Protein AF-A0A536DDU8-F1 (afdb_monomer_lite)

Structure (mmCIF, N/CA/C/O backbone):
data_AF-A0A536DDU8-F1
#
_entry.id   AF-A0A536DDU8-F1
#
loop_
_atom_site.group_PDB
_atom_site.id
_atom_site.type_symbol
_atom_site.label_atom_id
_atom_site.label_alt_id
_atom_site.label_comp_id
_atom_site.label_asym_id
_atom_site.label_entity_id
_atom_site.label_seq_id
_atom_site.pdbx_PDB_ins_code
_atom_site.Cartn_x
_atom_site.Cartn_y
_atom_site.Cartn_z
_atom_site.occupancy
_atom_site.B_iso_or_equiv
_atom_site.auth_seq_id
_atom_site.auth_comp_id
_atom_site.auth_asym_id
_atom_site.auth_atom_id
_atom_site.pdbx_PDB_model_num
ATOM 1 N N . MET A 1 1 ? 2.038 -13.707 -8.149 1.00 63.91 1 MET A N 1
ATOM 2 C CA . MET A 1 1 ? 3.195 -13.584 -9.091 1.00 63.91 1 MET A CA 1
ATOM 3 C C . MET A 1 1 ? 4.427 -14.383 -8.603 1.00 63.91 1 MET A C 1
ATOM 5 O O . MET A 1 1 ? 4.501 -14.615 -7.401 1.00 63.91 1 MET A O 1
ATOM 9 N N . PRO A 1 2 ? 5.393 -14.822 -9.453 1.00 54.06 2 PRO A N 1
ATOM 10 C CA . PRO A 1 2 ? 6.511 -15.709 -9.055 1.00 54.06 2 PRO A CA 1
ATOM 11 C C . PRO A 1 2 ? 7.482 -15.165 -7.985 1.00 54.06 2 PRO A C 1
ATOM 13 O O . PRO A 1 2 ? 8.177 -15.960 -7.359 1.00 54.06 2 PRO A O 1
ATOM 16 N N . GLY A 1 3 ? 7.521 -13.844 -7.759 1.00 61.84 3 GLY A N 1
ATOM 17 C CA . GLY A 1 3 ? 8.340 -13.179 -6.729 1.00 61.84 3 GLY A CA 1
ATOM 18 C C . GLY A 1 3 ? 7.546 -12.312 -5.743 1.00 61.84 3 GLY A C 1
ATOM 19 O O . GLY A 1 3 ? 8.132 -11.508 -5.032 1.00 61.84 3 GLY A O 1
ATOM 20 N N . GLY A 1 4 ? 6.214 -12.435 -5.717 1.00 80.56 4 GLY A N 1
ATOM 21 C CA . GLY A 1 4 ? 5.335 -11.578 -4.903 1.00 80.56 4 GLY A CA 1
ATOM 22 C C . GLY A 1 4 ? 5.061 -10.178 -5.477 1.00 80.56 4 GLY A C 1
ATOM 23 O O . GLY A 1 4 ? 4.178 -9.498 -4.976 1.00 80.56 4 GLY A O 1
ATOM 24 N N . TYR A 1 5 ? 5.765 -9.774 -6.538 1.00 90.75 5 TYR A N 1
ATOM 25 C CA . TYR A 1 5 ? 5.519 -8.557 -7.320 1.00 90.75 5 TYR A CA 1
ATOM 26 C C . TYR A 1 5 ? 5.962 -8.759 -8.782 1.00 90.75 5 TYR A C 1
ATOM 28 O O . TYR A 1 5 ? 6.676 -9.725 -9.086 1.00 90.75 5 TYR A O 1
ATOM 36 N N . GLY A 1 6 ? 5.536 -7.866 -9.677 1.00 91.5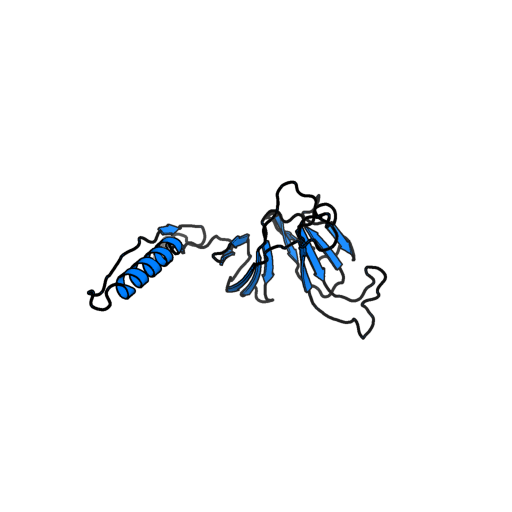0 6 GLY A N 1
ATOM 37 C CA . GLY A 1 6 ? 5.988 -7.757 -11.068 1.00 91.50 6 GLY A CA 1
ATOM 38 C C . GLY A 1 6 ? 6.711 -6.428 -11.304 1.00 91.50 6 GLY A C 1
ATOM 39 O O . GLY A 1 6 ? 6.432 -5.445 -10.627 1.00 91.50 6 GLY A O 1
ATOM 40 N N . VAL A 1 7 ? 7.682 -6.387 -12.222 1.00 93.88 7 VAL A N 1
ATOM 41 C CA . VAL A 1 7 ? 8.405 -5.150 -12.577 1.00 93.88 7 VAL A CA 1
ATOM 42 C C . VAL A 1 7 ? 7.848 -4.617 -13.891 1.00 93.88 7 VAL A C 1
ATOM 44 O O . VAL A 1 7 ? 7.976 -5.275 -14.922 1.00 93.88 7 VAL A O 1
ATOM 47 N N . LEU A 1 8 ? 7.281 -3.412 -13.854 1.00 93.94 8 LEU A N 1
ATOM 48 C CA . LEU A 1 8 ? 6.757 -2.704 -15.024 1.00 93.94 8 LEU A CA 1
ATOM 49 C C . LEU A 1 8 ? 7.817 -1.814 -15.679 1.00 93.94 8 LEU A C 1
ATOM 51 O O . LEU A 1 8 ? 7.940 -1.777 -16.904 1.00 93.94 8 LEU A O 1
ATOM 55 N N . TYR A 1 9 ? 8.613 -1.115 -14.864 1.00 95.31 9 TYR A N 1
ATOM 56 C CA . TYR A 1 9 ? 9.694 -0.244 -15.327 1.00 95.31 9 TYR A CA 1
ATOM 57 C C . TYR A 1 9 ? 10.932 -0.358 -14.438 1.00 95.31 9 TYR A C 1
ATOM 59 O O . TYR A 1 9 ? 10.837 -0.614 -13.239 1.00 95.31 9 TYR A O 1
ATOM 67 N N . GLY A 1 10 ? 12.095 -0.074 -15.027 1.00 93.00 10 GLY A N 1
ATOM 68 C CA . GLY A 1 10 ? 13.388 -0.128 -14.346 1.00 93.00 10 GLY A CA 1
ATOM 69 C C . GLY A 1 10 ? 14.054 -1.511 -14.400 1.00 93.00 10 GLY A C 1
ATOM 70 O O . GLY A 1 10 ? 13.537 -2.432 -15.037 1.00 93.00 10 GLY A O 1
ATOM 71 N N . PRO A 1 11 ? 15.241 -1.655 -13.787 1.00 89.00 11 PRO A N 1
ATOM 72 C CA . PRO A 1 11 ? 15.979 -2.915 -13.776 1.00 89.00 11 PRO A CA 1
ATOM 73 C C . PRO A 1 11 ? 15.240 -3.998 -12.980 1.00 89.00 11 PRO A C 1
ATOM 75 O O . PRO A 1 11 ? 14.782 -3.755 -11.863 1.00 89.00 11 PRO A O 1
ATOM 78 N N . ALA A 1 12 ? 15.165 -5.213 -13.530 1.00 85.88 12 ALA A N 1
ATOM 79 C CA . ALA A 1 12 ? 14.542 -6.354 -12.853 1.00 85.88 12 ALA A CA 1
ATOM 80 C C . ALA A 1 12 ? 15.332 -6.825 -11.615 1.00 85.88 12 ALA A C 1
ATOM 82 O O . ALA A 1 12 ? 14.777 -7.479 -10.739 1.00 85.88 12 ALA A O 1
ATOM 83 N N . ASP A 1 13 ? 16.622 -6.499 -11.548 1.00 87.50 13 ASP A N 1
ATOM 84 C CA . ASP A 1 13 ? 17.543 -6.797 -10.450 1.00 87.50 13 ASP A CA 1
ATOM 85 C C . ASP A 1 13 ? 17.759 -5.606 -9.500 1.00 87.50 13 ASP A C 1
ATOM 87 O O . ASP A 1 13 ? 18.694 -5.617 -8.697 1.00 87.50 13 ASP A O 1
ATOM 91 N N . ASN A 1 14 ? 16.892 -4.587 -9.561 1.00 90.38 14 ASN A N 1
ATOM 92 C CA . ASN A 1 14 ? 16.960 -3.436 -8.668 1.00 90.38 14 ASN A CA 1
ATOM 93 C C . ASN A 1 14 ? 16.807 -3.880 -7.197 1.00 90.38 14 ASN A C 1
ATOM 95 O O . ASN A 1 14 ? 15.779 -4.409 -6.769 1.00 90.38 14 ASN A O 1
ATOM 99 N N . LEU A 1 15 ? 17.863 -3.643 -6.414 1.00 90.31 15 LEU A N 1
ATOM 100 C CA . LEU A 1 15 ? 18.027 -4.144 -5.046 1.00 90.31 15 LEU A CA 1
ATOM 101 C C . LEU A 1 15 ? 17.140 -3.444 -4.010 1.00 90.31 15 LEU A C 1
ATOM 103 O O . LEU A 1 15 ? 17.141 -3.850 -2.835 1.00 90.31 15 LEU A O 1
ATOM 107 N N . GLN A 1 16 ? 16.429 -2.388 -4.415 1.00 93.19 16 GLN A N 1
ATOM 108 C CA . GLN A 1 16 ? 15.455 -1.709 -3.569 1.00 93.19 16 GLN A CA 1
ATOM 109 C C . GLN A 1 16 ? 14.177 -2.539 -3.389 1.00 93.19 16 GLN A C 1
ATOM 111 O O . GLN A 1 16 ? 13.488 -2.352 -2.392 1.00 93.19 16 GLN A O 1
ATOM 116 N N . TRP A 1 17 ? 13.886 -3.467 -4.309 1.00 92.06 17 TRP A N 1
ATOM 117 C CA . TRP A 1 17 ? 12.741 -4.370 -4.232 1.00 92.06 17 TRP A CA 1
ATOM 118 C C . TRP A 1 17 ? 13.121 -5.635 -3.473 1.00 92.06 17 TRP A C 1
ATOM 120 O O . TRP A 1 17 ? 13.982 -6.407 -3.907 1.00 92.06 17 TRP A O 1
ATOM 130 N N . ARG A 1 18 ? 12.490 -5.878 -2.326 1.00 89.06 18 ARG A N 1
ATOM 131 C CA . ARG A 1 18 ? 12.763 -7.072 -1.523 1.00 89.06 18 ARG A CA 1
ATOM 132 C C . ARG A 1 18 ? 11.467 -7.692 -1.069 1.00 89.06 18 ARG A C 1
ATOM 134 O O . ARG A 1 18 ? 10.580 -6.997 -0.609 1.00 89.06 18 ARG A O 1
ATOM 141 N N . THR A 1 19 ? 11.387 -9.009 -1.126 1.00 86.88 19 THR A N 1
ATOM 142 C CA . THR A 1 19 ? 10.332 -9.736 -0.425 1.00 86.88 19 THR A CA 1
ATOM 143 C C . THR A 1 19 ? 10.923 -10.265 0.865 1.00 86.88 19 THR A C 1
ATOM 145 O O . THR A 1 19 ? 11.949 -10.955 0.853 1.00 86.88 19 THR A O 1
ATOM 148 N N . ASP A 1 20 ? 10.320 -9.908 1.989 1.00 80.31 20 ASP A N 1
ATOM 149 C CA . ASP A 1 20 ? 10.778 -10.383 3.282 1.00 80.31 20 ASP A CA 1
ATOM 150 C C . ASP A 1 20 ? 10.363 -11.852 3.521 1.00 80.31 20 ASP A C 1
ATOM 152 O O . ASP A 1 20 ? 9.708 -12.504 2.705 1.00 80.31 20 ASP A O 1
ATOM 156 N N . ARG A 1 21 ? 10.747 -12.412 4.674 1.00 75.69 21 ARG A N 1
ATOM 157 C CA . ARG A 1 21 ? 10.409 -13.807 5.019 1.00 75.69 21 ARG A CA 1
ATOM 158 C C . ARG A 1 21 ? 8.920 -14.037 5.288 1.00 75.69 21 ARG A C 1
ATOM 160 O O . ARG A 1 21 ? 8.512 -15.194 5.341 1.00 75.69 21 ARG A O 1
ATOM 167 N N . SER A 1 22 ? 8.146 -12.978 5.516 1.00 73.81 22 SER A N 1
ATOM 168 C CA . SER A 1 22 ? 6.696 -13.053 5.693 1.00 73.81 22 SER A CA 1
ATOM 169 C C . SER A 1 22 ? 5.940 -13.012 4.361 1.00 73.81 22 SER A C 1
ATOM 171 O O . SER A 1 22 ? 4.758 -13.343 4.332 1.00 73.81 22 SER A O 1
ATOM 173 N N . GLY A 1 23 ? 6.632 -12.695 3.261 1.00 80.44 23 GLY A N 1
ATOM 174 C CA . GLY A 1 23 ? 6.044 -12.573 1.931 1.00 80.44 23 GLY A CA 1
ATOM 175 C C . GLY A 1 23 ? 5.592 -11.152 1.593 1.00 80.44 23 GLY A C 1
ATOM 176 O O . GLY A 1 23 ? 4.986 -10.963 0.542 1.00 80.44 23 GLY A O 1
ATOM 177 N N . LEU A 1 24 ? 5.883 -10.164 2.447 1.00 85.75 24 LEU A N 1
ATOM 178 C CA . LEU A 1 24 ? 5.606 -8.757 2.169 1.00 85.75 24 LEU A CA 1
ATOM 179 C C . LEU A 1 24 ? 6.689 -8.178 1.260 1.00 85.75 24 LEU A C 1
ATOM 181 O O . LEU A 1 24 ? 7.877 -8.454 1.451 1.00 85.75 24 LEU A O 1
ATOM 185 N N . LEU A 1 25 ? 6.281 -7.352 0.294 1.00 89.25 25 LEU A N 1
ATOM 186 C CA . LEU A 1 25 ? 7.222 -6.495 -0.419 1.00 89.25 25 LEU A CA 1
ATOM 187 C C . LEU A 1 25 ? 7.651 -5.349 0.506 1.00 89.25 25 LEU A C 1
ATOM 189 O O . LEU A 1 25 ? 6.824 -4.577 0.985 1.00 89.25 25 LEU A O 1
ATOM 193 N N . ASP A 1 26 ? 8.955 -5.241 0.707 1.00 89.56 26 ASP A N 1
ATOM 194 C CA . ASP A 1 26 ? 9.662 -4.153 1.364 1.00 89.56 26 ASP A CA 1
ATOM 195 C C . ASP A 1 26 ? 10.447 -3.366 0.305 1.00 89.56 26 ASP A C 1
ATOM 197 O O . ASP A 1 26 ? 11.213 -3.937 -0.483 1.00 89.56 26 ASP A O 1
ATOM 201 N N . VAL A 1 27 ? 10.231 -2.050 0.274 1.00 90.81 27 VAL A N 1
ATOM 202 C CA . VAL A 1 27 ? 10.860 -1.135 -0.682 1.00 90.81 27 VAL A CA 1
ATOM 203 C C . VAL A 1 27 ? 11.782 -0.177 0.060 1.00 90.81 27 VAL A C 1
ATOM 205 O O . VAL A 1 27 ? 11.361 0.846 0.600 1.00 90.81 27 VAL A O 1
ATOM 208 N N . ALA A 1 28 ? 13.077 -0.480 0.032 1.00 90.94 28 ALA A N 1
ATOM 209 C CA . ALA A 1 28 ? 14.109 0.379 0.600 1.00 90.94 28 ALA A CA 1
ATOM 210 C C . ALA A 1 28 ? 14.588 1.377 -0.459 1.00 90.94 28 ALA A C 1
ATOM 212 O O . ALA A 1 28 ? 15.575 1.125 -1.150 1.00 90.94 28 ALA A O 1
ATOM 213 N N . TYR A 1 29 ? 13.870 2.493 -0.608 1.00 91.25 29 TYR A N 1
ATOM 214 C CA . TYR A 1 29 ? 14.111 3.453 -1.686 1.00 91.25 29 TYR A CA 1
ATOM 215 C C . TYR A 1 29 ? 15.574 3.932 -1.748 1.00 91.25 29 TYR A C 1
ATOM 217 O O . TYR A 1 29 ? 16.084 4.558 -0.817 1.00 91.25 29 TYR A O 1
ATOM 225 N N . ALA A 1 30 ? 16.236 3.649 -2.874 1.00 91.75 30 ALA A N 1
ATOM 226 C CA . ALA A 1 30 ? 17.661 3.905 -3.093 1.00 91.75 30 ALA A CA 1
ATOM 227 C C . ALA A 1 30 ? 17.935 5.050 -4.090 1.00 91.75 30 ALA A C 1
ATOM 229 O O . ALA A 1 30 ? 19.073 5.248 -4.510 1.00 91.75 30 ALA A O 1
ATOM 230 N N . GLY A 1 31 ? 16.903 5.812 -4.475 1.00 92.56 31 GLY A N 1
ATOM 231 C CA . GLY A 1 31 ? 17.013 6.839 -5.517 1.00 92.56 31 GLY A CA 1
ATOM 232 C C . GLY A 1 31 ? 17.076 6.274 -6.939 1.00 92.56 31 GLY A C 1
ATOM 233 O O . GLY A 1 31 ? 17.465 6.993 -7.860 1.00 92.56 31 GLY A O 1
ATOM 234 N N . GLU A 1 32 ? 16.723 5.000 -7.122 1.00 94.75 32 GLU A N 1
ATOM 235 C CA . GLU A 1 32 ? 16.697 4.343 -8.426 1.00 94.75 32 GLU A CA 1
ATOM 236 C C . GLU A 1 32 ? 15.300 4.406 -9.051 1.00 94.75 32 GLU A C 1
ATOM 238 O O . GLU A 1 32 ? 14.271 4.351 -8.370 1.00 94.75 32 GLU A O 1
ATOM 243 N N . LEU A 1 33 ? 15.270 4.525 -10.379 1.00 95.50 33 LEU A N 1
ATOM 244 C CA . LEU A 1 33 ? 14.032 4.531 -11.143 1.00 95.50 33 LEU A CA 1
ATOM 245 C C . LEU A 1 33 ? 13.432 3.126 -11.186 1.00 95.50 33 LEU A C 1
ATOM 247 O O . LEU A 1 33 ? 14.114 2.163 -11.551 1.00 95.50 33 LEU A O 1
ATOM 251 N N . GLY A 1 34 ? 12.136 3.021 -10.921 1.00 95.50 34 GLY A N 1
ATOM 252 C CA . GLY A 1 34 ? 11.401 1.809 -11.236 1.00 95.50 34 GLY A CA 1
ATOM 253 C C . GLY A 1 34 ? 9.924 1.870 -10.883 1.00 95.50 34 GLY A C 1
ATOM 254 O O . GLY A 1 34 ? 9.460 2.782 -10.201 1.00 95.50 34 GLY A O 1
ATOM 255 N N . LYS A 1 35 ? 9.190 0.877 -11.380 1.00 95.56 35 LYS A N 1
ATOM 256 C CA . LYS A 1 35 ? 7.776 0.667 -11.082 1.00 95.56 35 LYS A CA 1
ATOM 257 C C . LYS A 1 35 ? 7.518 -0.814 -10.890 1.00 95.56 35 LYS A C 1
ATOM 259 O O . LYS A 1 35 ? 7.921 -1.612 -11.741 1.00 95.56 35 LYS A O 1
ATOM 264 N N . VAL A 1 36 ? 6.845 -1.159 -9.803 1.00 94.88 36 VAL A N 1
ATOM 265 C CA . VAL A 1 36 ? 6.419 -2.530 -9.516 1.00 94.88 36 VAL A CA 1
ATOM 266 C C . VAL A 1 36 ? 4.922 -2.606 -9.283 1.00 94.88 36 VAL A C 1
ATOM 268 O O . VAL A 1 36 ? 4.323 -1.656 -8.787 1.00 94.88 36 VAL A O 1
ATOM 271 N N . GLU A 1 37 ? 4.351 -3.753 -9.615 1.00 93.81 37 GLU A N 1
ATOM 272 C CA . GLU A 1 37 ? 2.939 -4.095 -9.468 1.00 93.81 37 GLU A CA 1
ATOM 273 C C . GLU A 1 37 ? 2.777 -5.236 -8.452 1.00 93.81 37 GLU A C 1
ATOM 2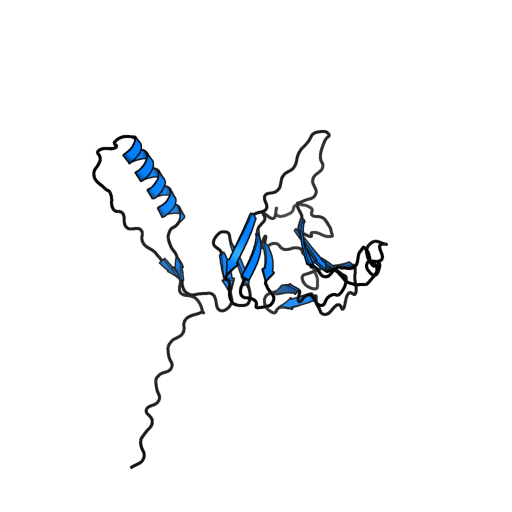75 O O . GLU A 1 37 ? 3.643 -6.112 -8.338 1.00 93.81 37 GLU A O 1
ATOM 280 N N . LEU A 1 38 ? 1.676 -5.235 -7.698 1.00 91.38 38 LEU A N 1
ATOM 281 C CA . LEU A 1 38 ? 1.384 -6.241 -6.681 1.00 91.38 38 LEU A CA 1
ATOM 282 C C . LEU A 1 38 ? -0.088 -6.649 -6.679 1.00 91.38 38 LEU A C 1
ATOM 284 O O . LEU A 1 38 ? -0.987 -5.808 -6.627 1.00 91.38 38 LEU A O 1
ATOM 288 N N . ASP A 1 39 ? -0.328 -7.955 -6.577 1.00 86.00 39 ASP A N 1
ATOM 289 C CA . ASP A 1 39 ? -1.634 -8.565 -6.326 1.00 86.00 39 ASP A CA 1
ATOM 290 C C . ASP A 1 39 ? -1.968 -8.579 -4.818 1.00 86.00 39 ASP A C 1
ATOM 292 O O . ASP A 1 39 ? -2.337 -9.619 -4.268 1.00 86.00 39 ASP A O 1
ATOM 296 N N . SER A 1 40 ? -1.833 -7.432 -4.129 1.00 82.62 40 SER A N 1
ATOM 297 C CA . SER A 1 40 ? -2.032 -7.300 -2.671 1.00 82.62 40 SER A CA 1
ATOM 298 C C . SER A 1 40 ? -3.473 -7.605 -2.239 1.00 82.62 40 SER A C 1
ATOM 300 O O . SER A 1 40 ? -4.318 -6.727 -2.060 1.00 82.62 40 SER A O 1
ATOM 302 N N . GLN A 1 41 ? -3.740 -8.885 -1.976 1.00 81.44 41 GLN A N 1
ATOM 303 C CA . GLN A 1 41 ? -5.031 -9.366 -1.472 1.00 81.44 41 GLN A CA 1
ATOM 304 C C . GLN A 1 41 ? -5.320 -8.923 -0.028 1.00 81.44 41 GLN A C 1
ATOM 306 O O . GLN A 1 41 ? -6.450 -9.052 0.439 1.00 81.44 41 GLN A O 1
ATOM 311 N N . ALA A 1 42 ? -4.312 -8.418 0.692 1.00 83.56 42 ALA A N 1
ATOM 312 C CA . ALA A 1 42 ? -4.453 -7.963 2.073 1.00 83.56 42 ALA A CA 1
ATOM 313 C C . ALA A 1 42 ? -5.196 -6.619 2.190 1.00 83.56 42 ALA A C 1
ATOM 315 O O . ALA A 1 42 ? -5.644 -6.267 3.279 1.00 83.56 42 ALA A O 1
ATOM 316 N N . GLY A 1 43 ? -5.351 -5.877 1.084 1.00 89.94 43 GLY A N 1
ATOM 317 C CA . GLY A 1 43 ? -6.112 -4.625 1.068 1.00 89.94 43 GLY A CA 1
ATOM 318 C C . GLY A 1 43 ? -5.404 -3.458 1.756 1.00 89.94 43 GLY A C 1
ATOM 319 O O . GLY A 1 43 ? -6.061 -2.537 2.243 1.00 89.94 43 GLY A O 1
ATOM 320 N N . TRP A 1 44 ? -4.071 -3.490 1.833 1.00 92.19 44 TRP A N 1
ATOM 321 C CA . TRP A 1 44 ? -3.288 -2.377 2.357 1.00 92.19 44 TRP A CA 1
ATOM 322 C C . TRP A 1 44 ? -1.923 -2.230 1.679 1.00 92.19 44 TRP A C 1
ATOM 324 O O . TRP A 1 44 ? -1.373 -3.180 1.119 1.00 92.19 44 TRP A O 1
ATOM 334 N N . VAL A 1 45 ? -1.390 -1.009 1.745 1.00 93.06 45 VAL A N 1
ATOM 335 C CA . VAL A 1 45 ? -0.008 -0.641 1.403 1.00 93.06 45 VAL A CA 1
ATOM 336 C C . VAL A 1 45 ? 0.425 0.504 2.320 1.00 93.06 45 VAL A C 1
ATOM 338 O O . VAL A 1 45 ? -0.419 1.290 2.762 1.00 93.06 45 VAL A O 1
ATOM 341 N N . ALA A 1 46 ? 1.708 0.595 2.669 1.00 92.56 46 ALA A N 1
ATOM 342 C CA . ALA A 1 46 ? 2.177 1.646 3.562 1.00 92.56 46 ALA A CA 1
ATOM 343 C C . ALA A 1 46 ? 3.610 2.095 3.299 1.00 92.56 46 ALA A C 1
ATOM 345 O O . ALA A 1 46 ? 4.460 1.323 2.863 1.00 92.56 46 ALA A O 1
ATOM 346 N N . PHE A 1 47 ? 3.867 3.343 3.681 1.00 89.94 47 PHE A N 1
ATOM 347 C CA . PHE A 1 47 ? 5.196 3.887 3.878 1.00 89.94 47 PHE A CA 1
ATOM 348 C C . PHE A 1 47 ? 5.569 3.886 5.348 1.00 89.94 47 PHE A C 1
ATOM 350 O O . PHE A 1 47 ? 4.745 4.184 6.217 1.00 89.94 47 PHE A O 1
ATOM 357 N N . THR A 1 48 ? 6.850 3.644 5.597 1.00 87.56 48 THR A N 1
ATOM 358 C CA . THR A 1 48 ? 7.496 3.970 6.862 1.00 87.56 48 THR A CA 1
ATOM 359 C C . THR A 1 48 ? 8.442 5.140 6.677 1.00 87.56 48 THR A C 1
ATOM 361 O O . THR A 1 48 ? 9.073 5.283 5.629 1.00 87.56 48 THR A O 1
ATOM 364 N N . ASP A 1 49 ? 8.577 5.974 7.701 1.00 84.31 49 ASP A N 1
ATOM 365 C CA . ASP A 1 49 ? 9.650 6.961 7.719 1.00 84.31 49 ASP A CA 1
ATOM 366 C C . ASP A 1 49 ? 11.033 6.271 7.816 1.00 84.31 49 ASP A C 1
ATOM 368 O O . ASP A 1 49 ? 11.110 5.099 8.192 1.00 84.31 49 ASP A O 1
ATOM 372 N N . PRO A 1 50 ? 12.148 6.973 7.534 1.00 77.81 50 PRO A N 1
ATOM 373 C CA . PRO A 1 50 ? 13.482 6.368 7.568 1.00 77.81 50 PRO A CA 1
ATOM 374 C C . PRO A 1 50 ? 13.888 5.774 8.923 1.00 77.81 50 PRO A C 1
ATOM 376 O O . PRO A 1 50 ? 14.764 4.912 8.963 1.00 77.81 50 PRO A O 1
ATOM 379 N N . SER A 1 51 ? 13.296 6.238 10.033 1.00 81.06 51 SER A N 1
ATOM 380 C CA . SER A 1 51 ? 13.544 5.651 11.354 1.00 81.06 51 SER A CA 1
ATOM 381 C C . SER A 1 51 ? 12.695 4.408 11.641 1.00 81.06 51 SER A C 1
ATOM 383 O O . SER A 1 51 ? 13.033 3.654 12.552 1.00 81.06 51 SER A O 1
ATOM 385 N N . GLY A 1 52 ? 11.647 4.155 10.847 1.00 77.44 52 GLY A N 1
ATOM 386 C CA . GLY A 1 52 ? 10.724 3.034 11.027 1.00 77.44 52 GLY A CA 1
ATOM 387 C C . GLY A 1 52 ? 9.786 3.196 12.227 1.00 77.44 52 GLY A C 1
ATOM 388 O O . GLY A 1 52 ? 9.306 2.200 12.767 1.00 77.44 52 GLY A O 1
ATOM 389 N N . ASP A 1 53 ? 9.559 4.433 12.672 1.00 84.31 53 ASP A N 1
ATOM 390 C CA . ASP A 1 53 ? 8.726 4.772 13.830 1.00 84.31 53 ASP A CA 1
ATOM 391 C C . ASP A 1 53 ? 7.304 5.161 13.422 1.00 84.31 53 ASP A C 1
ATOM 393 O O . ASP A 1 53 ? 6.367 5.007 14.212 1.00 84.31 53 ASP A O 1
ATOM 397 N N . TRP A 1 54 ? 7.138 5.708 12.222 1.00 86.88 54 TRP A N 1
ATOM 398 C CA . TRP A 1 54 ? 5.886 6.245 11.717 1.00 86.88 54 TRP A CA 1
ATOM 399 C C . TRP A 1 54 ? 5.465 5.532 10.457 1.00 86.88 54 TRP A C 1
ATOM 401 O O . TRP A 1 54 ? 6.263 5.307 9.553 1.00 86.88 54 TRP A O 1
ATOM 411 N N . VAL A 1 55 ? 4.172 5.240 10.402 1.00 90.69 55 VAL A N 1
ATOM 412 C CA . VAL A 1 55 ? 3.537 4.562 9.283 1.00 90.69 55 VAL A CA 1
ATOM 413 C C . VAL A 1 55 ? 2.501 5.489 8.691 1.00 90.69 55 VAL A C 1
ATOM 415 O O . VAL A 1 55 ? 1.664 6.016 9.427 1.00 90.69 55 VAL A O 1
ATOM 418 N N . PHE A 1 56 ? 2.538 5.647 7.374 1.00 90.94 56 PHE A N 1
ATOM 419 C CA . PHE A 1 56 ? 1.458 6.225 6.589 1.00 90.94 56 PHE A CA 1
ATOM 420 C C . PHE A 1 56 ? 0.908 5.149 5.660 1.00 90.94 56 PHE A C 1
ATOM 422 O O . PHE A 1 56 ? 1.629 4.630 4.814 1.00 90.94 56 PHE A O 1
ATOM 429 N N . ALA A 1 57 ? -0.351 4.780 5.858 1.00 92.94 57 ALA A N 1
ATOM 430 C CA . ALA A 1 57 ? -0.956 3.609 5.254 1.00 92.94 57 ALA A CA 1
ATOM 431 C C . ALA A 1 57 ? -2.207 3.953 4.461 1.00 92.94 57 ALA A C 1
ATOM 433 O O . ALA A 1 57 ? -3.028 4.776 4.873 1.00 92.94 57 ALA A O 1
ATOM 434 N N . HIS A 1 58 ? -2.378 3.229 3.367 1.00 92.88 58 HIS A N 1
ATOM 435 C CA . HIS A 1 58 ? -3.593 3.156 2.588 1.00 92.88 58 HIS A CA 1
ATOM 436 C C . HIS A 1 58 ? -4.269 1.813 2.861 1.00 92.88 58 HIS A C 1
ATOM 438 O O . HIS A 1 58 ? -3.626 0.768 2.787 1.00 92.88 58 HIS A O 1
ATOM 444 N N . GLN A 1 59 ? -5.562 1.843 3.171 1.00 92.94 59 GLN A N 1
ATOM 445 C CA . GLN A 1 59 ? -6.416 0.661 3.262 1.00 92.94 59 GLN A CA 1
ATOM 446 C C . GLN A 1 59 ? -7.522 0.755 2.221 1.00 92.94 59 GLN A C 1
ATOM 448 O O . GLN A 1 59 ? -8.125 1.815 2.042 1.00 92.94 59 GLN A O 1
ATOM 453 N N . PHE A 1 60 ? -7.795 -0.357 1.556 1.00 92.38 60 PHE A N 1
ATOM 454 C CA . PHE A 1 60 ? -8.740 -0.434 0.456 1.00 92.38 60 PHE A CA 1
ATOM 455 C C . PHE A 1 60 ? -9.396 -1.811 0.383 1.00 92.38 60 PHE A C 1
ATOM 457 O O . PHE A 1 60 ? -8.890 -2.802 0.906 1.00 92.38 60 PHE A O 1
ATOM 464 N N . SER A 1 61 ? -10.551 -1.870 -0.276 1.00 90.5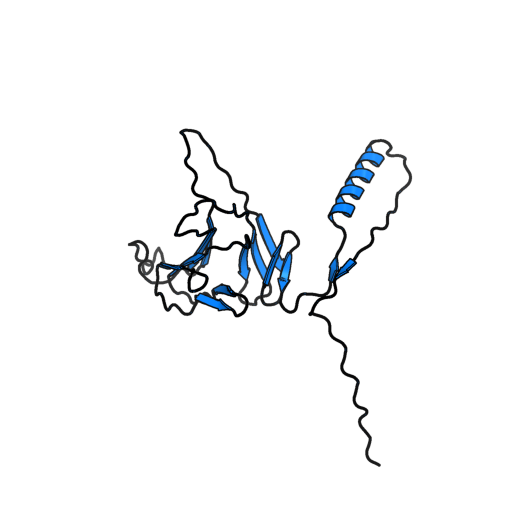6 61 SER A N 1
ATOM 465 C CA . SER A 1 61 ? -11.255 -3.133 -0.499 1.00 90.56 61 SER A CA 1
ATOM 466 C C . SER A 1 61 ? -10.782 -3.794 -1.789 1.00 90.56 61 SER A C 1
ATOM 468 O O . SER A 1 61 ? -10.734 -3.155 -2.839 1.00 90.56 61 SER A O 1
ATOM 470 N N . VAL A 1 62 ? -10.494 -5.092 -1.716 1.00 90.69 62 VAL A N 1
ATOM 471 C CA . VAL A 1 62 ? -10.239 -5.938 -2.887 1.00 90.69 62 VAL A CA 1
ATOM 472 C C . VAL A 1 62 ? -11.517 -6.701 -3.218 1.00 90.69 62 VAL A C 1
ATOM 474 O O . VAL A 1 62 ? -12.144 -7.266 -2.323 1.00 90.69 62 VAL A O 1
ATOM 477 N N . THR A 1 63 ? -11.917 -6.714 -4.490 1.00 90.88 63 THR A N 1
ATOM 478 C CA . THR A 1 63 ? -13.092 -7.449 -4.977 1.00 90.88 63 THR A CA 1
ATOM 479 C C . THR A 1 63 ? -12.642 -8.812 -5.506 1.00 90.88 63 THR A C 1
ATOM 481 O O . THR A 1 63 ? -12.026 -8.870 -6.572 1.00 90.88 63 THR A O 1
ATOM 484 N N . PRO A 1 64 ? -12.924 -9.924 -4.802 1.00 88.31 64 PRO A N 1
ATOM 485 C CA . PRO A 1 64 ? -12.420 -11.232 -5.204 1.00 88.31 64 PRO A CA 1
ATOM 486 C C . PRO A 1 64 ? -12.935 -11.649 -6.583 1.00 88.31 64 PRO A C 1
ATOM 488 O O . PRO A 1 64 ? -14.136 -11.606 -6.846 1.00 88.31 64 PRO A O 1
ATOM 491 N N . GLY A 1 65 ? -12.022 -12.093 -7.448 1.00 88.69 65 GLY A N 1
ATOM 492 C CA . GLY A 1 65 ? -12.344 -12.589 -8.789 1.00 88.69 65 GLY A CA 1
ATOM 493 C C . GLY A 1 65 ? -12.682 -11.512 -9.825 1.00 88.69 65 GLY A C 1
ATOM 494 O O . GLY A 1 65 ? -12.999 -11.871 -10.956 1.00 88.69 65 GLY A O 1
ATOM 495 N N . ALA A 1 66 ? -12.618 -10.226 -9.469 1.00 92.19 66 ALA A N 1
ATOM 496 C CA . ALA A 1 66 ? -12.699 -9.148 -10.448 1.00 92.19 66 ALA A CA 1
ATOM 497 C C . ALA A 1 66 ? -11.416 -9.066 -11.291 1.00 92.19 66 ALA A C 1
ATOM 499 O O . ALA A 1 66 ? -10.350 -9.526 -10.875 1.00 92.19 66 ALA A O 1
ATOM 500 N N . GLU A 1 67 ? -11.528 -8.467 -12.474 1.00 94.12 67 GLU A N 1
ATOM 501 C CA . GLU A 1 67 ? -10.376 -8.160 -13.316 1.00 94.12 67 GLU A CA 1
ATOM 502 C C . GLU A 1 67 ? -9.733 -6.855 -12.841 1.00 94.12 67 GLU A C 1
ATOM 504 O O . GLU A 1 67 ? -10.424 -5.865 -12.601 1.00 94.12 67 GLU A O 1
ATOM 509 N N . TYR A 1 68 ? -8.415 -6.865 -12.686 1.00 94.12 68 TYR A N 1
ATOM 510 C CA . TYR A 1 68 ? -7.619 -5.719 -12.256 1.00 94.12 68 TYR A CA 1
ATOM 511 C C . TYR A 1 68 ? -6.572 -5.390 -13.329 1.00 94.12 68 TYR A C 1
ATOM 513 O O . TYR A 1 68 ? -6.224 -6.285 -14.110 1.00 94.12 68 TYR A O 1
ATOM 521 N N . PRO A 1 69 ? -6.069 -4.141 -13.384 1.00 92.62 69 PRO A N 1
ATOM 522 C CA . PRO A 1 69 ? -4.982 -3.770 -14.288 1.00 92.62 69 PRO A CA 1
ATOM 523 C C . PRO A 1 69 ? -3.739 -4.650 -14.102 1.00 92.62 69 PRO A C 1
ATOM 525 O O . PRO A 1 69 ? -3.626 -5.382 -13.120 1.00 92.62 69 PRO A O 1
ATOM 528 N N . ASP A 1 70 ? -2.822 -4.589 -15.066 1.00 91.31 70 ASP A N 1
ATOM 529 C CA . ASP A 1 70 ? -1.435 -5.047 -14.906 1.00 91.31 70 ASP A CA 1
ATOM 530 C C . ASP A 1 70 ? -1.310 -6.449 -14.270 1.00 91.31 70 ASP A C 1
ATOM 532 O O . ASP A 1 70 ? -0.792 -6.668 -13.178 1.00 91.31 70 ASP A O 1
ATOM 536 N N . ALA A 1 71 ? -1.909 -7.429 -14.960 1.00 85.69 71 ALA A N 1
ATOM 537 C CA . ALA A 1 71 ? -1.937 -8.841 -14.568 1.00 85.69 71 ALA A CA 1
ATOM 538 C C . ALA A 1 71 ? -2.542 -9.133 -13.176 1.00 85.69 71 ALA A C 1
ATOM 540 O O . ALA A 1 71 ? -2.221 -10.155 -12.561 1.00 85.69 71 ALA A O 1
ATOM 541 N N . GLY A 1 72 ? -3.471 -8.295 -12.710 1.00 90.00 72 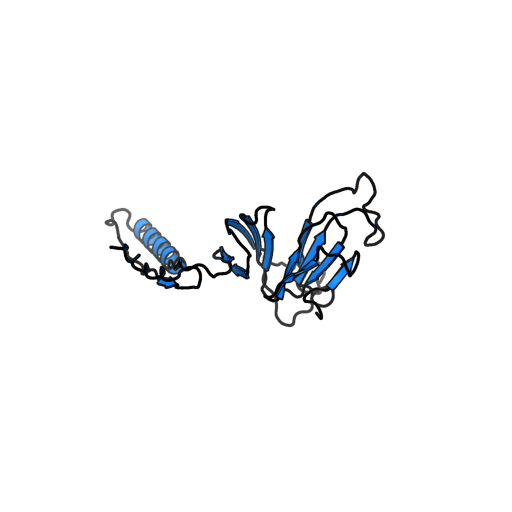GLY A N 1
ATOM 542 C CA . GLY A 1 72 ? -4.186 -8.497 -11.450 1.00 90.00 72 GLY A CA 1
ATOM 543 C C . GLY A 1 72 ? -3.732 -7.579 -10.312 1.00 90.00 72 GLY A C 1
ATOM 544 O O . GLY A 1 72 ? -4.006 -7.876 -9.148 1.00 90.00 72 GLY A O 1
ATOM 545 N N . ALA A 1 73 ? -3.015 -6.502 -10.626 1.00 93.25 73 ALA A N 1
ATOM 546 C CA . ALA A 1 73 ? -2.456 -5.581 -9.658 1.00 93.25 73 ALA A CA 1
ATOM 547 C C . ALA A 1 73 ? -3.540 -4.765 -8.942 1.00 93.25 73 ALA A C 1
ATOM 549 O O . ALA A 1 73 ? -4.385 -4.111 -9.549 1.00 93.25 73 ALA A O 1
ATOM 550 N N . THR A 1 74 ? -3.477 -4.767 -7.614 1.00 93.62 74 THR A N 1
ATOM 551 C CA . THR A 1 74 ? -4.278 -3.886 -6.751 1.00 93.62 74 THR A CA 1
ATOM 552 C C . THR A 1 74 ? -3.454 -2.716 -6.223 1.00 93.62 74 THR A C 1
ATOM 554 O O . THR A 1 74 ? -4.008 -1.760 -5.684 1.00 93.62 74 THR A O 1
ATOM 557 N N . VAL A 1 75 ? -2.126 -2.814 -6.313 1.00 95.19 75 VAL A N 1
ATOM 558 C CA . VAL A 1 75 ? -1.170 -1.806 -5.858 1.00 95.19 75 VAL A CA 1
ATOM 559 C C . VAL A 1 75 ? -0.052 -1.696 -6.876 1.00 95.19 75 VAL A C 1
ATOM 561 O O . VAL A 1 75 ? 0.445 -2.714 -7.356 1.00 95.19 75 VAL A O 1
ATOM 564 N N . GLU A 1 76 ? 0.401 -0.474 -7.118 1.00 95.19 76 GLU A N 1
ATOM 565 C CA . GLU A 1 76 ? 1.681 -0.222 -7.764 1.00 95.19 76 GLU A CA 1
ATOM 566 C C . GLU A 1 76 ? 2.533 0.703 -6.901 1.00 95.19 76 GLU A C 1
ATOM 568 O O . GLU A 1 76 ? 2.025 1.534 -6.143 1.00 95.19 76 GLU A O 1
ATOM 573 N N . VAL A 1 77 ? 3.849 0.550 -7.007 1.00 95.25 77 VAL A N 1
ATOM 574 C CA . VAL A 1 77 ? 4.812 1.427 -6.345 1.00 95.25 77 VAL A CA 1
ATOM 575 C C . VAL A 1 77 ? 5.752 1.995 -7.390 1.00 95.25 77 VAL A C 1
ATOM 577 O O . VAL A 1 77 ? 6.440 1.246 -8.086 1.00 95.25 77 VAL A O 1
ATOM 580 N N . TRP A 1 78 ? 5.800 3.322 -7.476 1.00 95.25 78 TRP A N 1
ATOM 581 C CA . TRP A 1 78 ? 6.758 4.056 -8.295 1.00 95.25 78 TRP A CA 1
ATOM 582 C C . TRP A 1 78 ? 7.893 4.581 -7.428 1.00 95.25 78 TRP A C 1
ATOM 584 O O . TRP A 1 78 ? 7.658 5.155 -6.365 1.00 95.25 78 TRP A O 1
ATOM 594 N N . THR A 1 79 ? 9.126 4.454 -7.901 1.00 95.06 79 THR A N 1
ATOM 595 C CA . THR A 1 79 ? 10.280 5.141 -7.325 1.00 95.06 79 THR A CA 1
ATOM 596 C C . THR A 1 79 ? 10.936 6.018 -8.369 1.00 95.06 79 THR A C 1
ATOM 598 O O . THR A 1 79 ? 11.281 5.583 -9.470 1.00 95.06 79 THR A O 1
ATOM 601 N N . GLN A 1 80 ? 11.154 7.273 -8.002 1.00 93.38 80 GLN A N 1
ATOM 602 C CA . GLN A 1 80 ? 11.795 8.233 -8.874 1.00 93.38 80 GLN A CA 1
ATOM 603 C C . GLN A 1 80 ? 13.315 8.033 -8.876 1.00 93.38 80 GLN A C 1
ATOM 605 O O . GLN A 1 80 ? 13.935 7.835 -7.837 1.00 93.38 80 GLN A O 1
ATOM 610 N N . GLY A 1 81 ? 13.947 8.154 -10.034 1.00 94.12 81 GLY A N 1
ATOM 611 C CA . GLY A 1 81 ? 15.401 8.160 -10.153 1.00 94.12 81 GLY A CA 1
ATOM 612 C C . GLY A 1 81 ? 15.828 8.548 -11.564 1.00 94.12 81 GLY A C 1
ATOM 613 O O . GLY A 1 81 ? 14.976 8.674 -12.448 1.00 94.12 81 GLY A O 1
ATOM 614 N N . PRO A 1 82 ? 17.128 8.769 -11.809 1.00 93.44 82 PRO A N 1
ATOM 615 C CA . PRO A 1 82 ? 17.623 8.973 -13.163 1.00 93.44 82 PRO A CA 1
ATOM 616 C C . PRO A 1 82 ? 17.431 7.693 -13.990 1.00 93.44 82 PRO A C 1
ATOM 618 O O . PRO A 1 82 ? 17.731 6.593 -13.529 1.00 93.44 82 PRO A O 1
ATOM 621 N N . GLY A 1 83 ? 16.947 7.837 -15.221 1.00 93.00 83 GLY A N 1
ATOM 622 C CA . GLY A 1 83 ? 16.695 6.723 -16.132 1.00 93.00 83 GLY A CA 1
ATOM 623 C C . GLY A 1 83 ? 15.539 6.993 -17.089 1.00 93.00 83 GLY A C 1
ATOM 624 O O . GLY A 1 83 ? 14.915 8.051 -17.046 1.00 93.00 83 GLY A O 1
ATOM 625 N N . VAL A 1 84 ? 15.241 6.017 -17.948 1.00 94.69 84 VAL A N 1
ATOM 626 C CA . VAL A 1 84 ? 14.138 6.097 -18.914 1.00 94.69 84 VAL A CA 1
ATOM 627 C C . VAL A 1 84 ? 13.052 5.094 -18.542 1.00 94.69 84 VAL A C 1
ATOM 629 O O . VAL A 1 84 ? 13.332 3.904 -18.413 1.00 94.69 84 VAL A O 1
ATOM 632 N N . ALA A 1 85 ? 11.812 5.559 -18.421 1.00 93.88 85 ALA A N 1
ATOM 633 C CA . ALA A 1 85 ? 10.632 4.721 -18.212 1.00 93.88 85 ALA A CA 1
ATOM 634 C C . ALA A 1 85 ? 9.450 5.282 -19.008 1.00 93.88 85 ALA A C 1
ATOM 636 O O . ALA A 1 85 ? 9.337 6.494 -19.177 1.00 93.88 85 ALA A O 1
ATOM 637 N N . ALA A 1 86 ? 8.607 4.402 -19.557 1.00 90.75 86 ALA A N 1
ATOM 638 C CA . ALA A 1 86 ? 7.476 4.773 -20.419 1.00 90.75 86 ALA A CA 1
ATOM 639 C C . ALA A 1 86 ? 7.829 5.752 -21.571 1.00 90.75 86 ALA A C 1
ATOM 641 O O . ALA A 1 86 ? 7.008 6.566 -21.985 1.00 90.75 86 ALA A O 1
ATOM 642 N N . GLY A 1 87 ? 9.065 5.704 -22.087 1.00 94.19 87 GLY A N 1
ATOM 643 C CA . GLY A 1 87 ? 9.545 6.614 -23.138 1.00 94.19 87 GLY A CA 1
ATOM 644 C C . GLY A 1 87 ? 9.941 8.021 -22.663 1.00 94.19 87 GLY A C 1
ATOM 645 O O . GLY A 1 87 ? 10.275 8.863 -23.493 1.00 94.19 87 GLY A O 1
ATOM 646 N N . VAL A 1 88 ? 9.944 8.276 -21.353 1.00 93.88 88 VAL A N 1
ATOM 647 C CA . VAL A 1 88 ? 10.331 9.552 -20.736 1.00 93.88 88 VAL A CA 1
ATOM 648 C C . VAL A 1 88 ? 11.680 9.397 -20.034 1.00 93.88 88 VAL A C 1
ATOM 650 O O . VAL A 1 88 ? 11.872 8.458 -19.265 1.00 93.88 88 VAL A O 1
ATOM 653 N N . ASP A 1 89 ? 12.620 10.315 -20.289 1.00 95.12 89 ASP A N 1
ATOM 654 C CA . ASP A 1 89 ? 13.906 10.378 -19.581 1.00 95.12 89 ASP A CA 1
ATOM 655 C C . ASP A 1 89 ? 13.796 11.252 -18.325 1.00 95.12 89 ASP A C 1
ATOM 657 O O . ASP A 1 89 ? 13.747 12.482 -18.402 1.00 95.12 89 ASP A O 1
ATOM 661 N N . PHE A 1 90 ? 13.795 10.605 -17.166 1.00 93.38 90 PHE A N 1
ATOM 662 C CA . PHE A 1 90 ? 13.720 11.217 -15.842 1.00 93.38 90 PHE A CA 1
ATOM 663 C C . PHE A 1 90 ? 15.064 11.764 -15.339 1.00 93.38 90 PHE A C 1
ATOM 665 O O . PHE A 1 90 ? 15.146 12.352 -14.261 1.00 93.38 90 PHE A O 1
ATOM 672 N N . SER A 1 91 ? 16.127 11.633 -16.133 1.00 94.06 91 SER A N 1
ATOM 673 C CA . SER A 1 91 ? 17.429 12.247 -15.851 1.00 94.06 91 SER A CA 1
ATOM 674 C C . SER A 1 91 ? 17.457 13.744 -16.176 1.00 94.06 91 SER A C 1
ATOM 676 O O . SER A 1 91 ? 18.425 14.418 -15.810 1.00 94.06 91 SER A O 1
ATOM 678 N N . GLN A 1 92 ? 16.429 14.261 -16.860 1.00 94.12 92 GLN A N 1
ATOM 679 C CA . GLN A 1 92 ? 16.274 15.668 -17.235 1.00 94.12 92 GLN A CA 1
ATOM 680 C C . GLN A 1 92 ? 16.047 16.561 -16.011 1.00 94.12 92 GLN A C 1
ATOM 682 O O . GLN A 1 92 ? 15.239 16.236 -15.149 1.00 94.12 92 GLN A O 1
ATOM 687 N N . ASP A 1 93 ? 16.691 17.731 -15.966 1.00 92.88 93 ASP A N 1
ATOM 688 C CA . ASP A 1 93 ? 16.710 18.600 -14.777 1.00 92.88 93 ASP A CA 1
ATOM 689 C C . ASP A 1 93 ? 15.329 18.959 -14.213 1.00 92.88 93 ASP A C 1
ATOM 691 O O . ASP A 1 93 ? 15.164 19.020 -13.000 1.00 92.88 93 ASP A O 1
ATOM 695 N N . HIS A 1 94 ? 14.329 19.163 -15.071 1.00 90.81 94 HIS A N 1
ATOM 696 C CA . HIS A 1 94 ? 12.972 19.524 -14.649 1.00 90.81 94 HIS A CA 1
ATOM 697 C C . HIS A 1 94 ? 12.117 18.327 -14.194 1.00 90.81 94 HIS A C 1
ATOM 699 O O . HIS A 1 94 ? 11.031 18.532 -13.661 1.00 90.81 94 HIS A O 1
ATOM 705 N N . LEU A 1 95 ? 12.593 17.098 -14.414 1.00 86.94 95 LEU A N 1
ATOM 706 C CA . LEU A 1 95 ? 11.965 15.844 -13.976 1.00 86.94 95 LEU A CA 1
ATOM 707 C C . LEU A 1 95 ? 12.772 15.143 -12.877 1.00 86.94 95 LEU A C 1
ATOM 709 O O . LEU A 1 95 ? 12.343 14.116 -12.350 1.00 86.94 95 LEU A O 1
ATOM 713 N N . ARG A 1 96 ? 13.941 15.688 -12.517 1.00 84.00 96 ARG A N 1
ATOM 714 C CA . ARG A 1 96 ? 14.749 15.177 -11.412 1.00 84.00 96 ARG A CA 1
ATOM 715 C C . ARG A 1 96 ? 13.984 15.347 -10.107 1.00 84.00 96 ARG A C 1
ATOM 717 O O . ARG A 1 96 ? 13.635 16.455 -9.708 1.00 84.00 96 ARG A O 1
ATOM 724 N N . GLY A 1 97 ? 13.789 14.235 -9.414 1.00 84.81 97 GLY A N 1
ATOM 725 C CA . GLY A 1 97 ? 13.170 14.180 -8.101 1.00 84.81 97 GLY A CA 1
ATOM 726 C C . GLY A 1 97 ? 13.643 12.945 -7.354 1.00 84.81 97 GLY A C 1
ATOM 727 O O . GLY A 1 97 ? 14.164 12.012 -7.962 1.00 84.81 97 GLY A O 1
ATOM 728 N N . LEU A 1 98 ? 13.475 12.960 -6.034 1.00 87.50 98 LEU A N 1
ATOM 729 C CA . LEU A 1 98 ? 13.691 11.791 -5.193 1.00 87.50 98 LEU A CA 1
ATOM 730 C C . LEU A 1 98 ? 12.445 11.571 -4.344 1.00 87.50 98 LEU A C 1
ATOM 732 O O . LEU A 1 98 ? 12.267 12.216 -3.312 1.00 87.50 98 LEU A O 1
ATOM 736 N N . PHE A 1 99 ? 11.558 10.710 -4.819 1.00 88.69 99 PHE A N 1
ATOM 737 C CA . PHE A 1 99 ? 10.326 10.363 -4.132 1.00 88.69 99 PHE A CA 1
ATOM 738 C C . PHE A 1 99 ? 9.889 8.952 -4.507 1.00 88.69 99 PHE A C 1
ATOM 740 O O . PHE A 1 99 ? 10.360 8.363 -5.481 1.00 88.69 99 PHE A O 1
ATOM 747 N N . MET A 1 100 ? 8.965 8.437 -3.711 1.00 92.06 100 MET A N 1
ATOM 748 C CA . MET A 1 100 ? 8.273 7.186 -3.945 1.00 92.06 100 MET A CA 1
ATOM 749 C C . MET A 1 100 ? 6.770 7.456 -3.868 1.00 92.06 100 MET A C 1
ATOM 751 O O . MET A 1 100 ? 6.335 8.311 -3.094 1.00 92.06 100 MET A O 1
ATOM 755 N N . GLU A 1 101 ? 5.991 6.741 -4.665 1.00 91.50 101 GLU A N 1
ATOM 756 C CA . GLU A 1 101 ? 4.538 6.863 -4.742 1.00 91.50 101 GLU A CA 1
ATOM 757 C C . GLU A 1 101 ? 3.885 5.484 -4.601 1.00 91.50 101 GLU A C 1
ATOM 759 O O . GLU A 1 101 ? 4.432 4.484 -5.063 1.00 91.50 101 GLU A O 1
ATOM 764 N N . MET A 1 102 ? 2.732 5.447 -3.927 1.00 91.69 102 MET A N 1
ATOM 765 C CA . MET A 1 102 ? 1.860 4.275 -3.827 1.00 91.69 102 MET A CA 1
ATOM 766 C C . MET A 1 102 ? 0.584 4.561 -4.604 1.00 91.69 102 MET A C 1
ATOM 768 O O . MET A 1 102 ? -0.165 5.471 -4.241 1.00 91.69 102 MET A O 1
ATOM 772 N N . GLU A 1 103 ? 0.306 3.740 -5.602 1.00 93.31 103 GLU A N 1
ATOM 773 C CA . GLU A 1 103 ? -0.931 3.768 -6.368 1.00 93.31 103 GLU A CA 1
ATOM 774 C C . GLU A 1 103 ? -1.807 2.601 -5.902 1.00 93.31 103 GLU A C 1
ATOM 776 O O . GLU A 1 103 ? -1.337 1.472 -5.763 1.00 93.31 103 GLU A O 1
ATOM 781 N N . VAL A 1 104 ? -3.081 2.871 -5.620 1.00 94.25 104 VAL A N 1
ATOM 782 C CA . VAL A 1 104 ? -4.074 1.832 -5.322 1.00 94.25 104 VAL A CA 1
ATOM 783 C C . VAL A 1 104 ? -5.010 1.733 -6.511 1.00 94.25 104 VAL A C 1
ATOM 785 O O . VAL A 1 104 ? -5.591 2.733 -6.933 1.00 94.25 104 VAL A O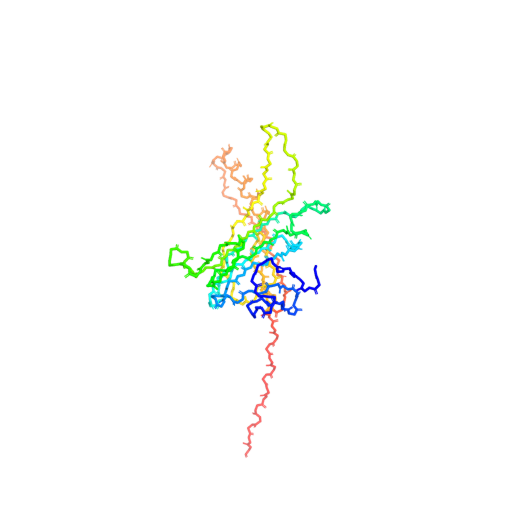 1
ATOM 788 N N . LEU A 1 105 ? -5.159 0.520 -7.030 1.00 94.06 105 LEU A N 1
ATOM 789 C CA . LEU A 1 105 ? -5.904 0.245 -8.246 1.00 94.06 105 LEU A CA 1
ATOM 790 C C . LEU A 1 105 ? -7.256 -0.386 -7.916 1.00 94.06 105 LEU A C 1
ATOM 792 O O . LEU A 1 105 ? -7.357 -1.333 -7.132 1.00 94.06 105 LEU A O 1
ATOM 796 N N . GLY A 1 106 ? -8.303 0.147 -8.541 1.00 92.12 106 GLY A N 1
ATOM 797 C CA . GLY A 1 106 ? -9.620 -0.475 -8.562 1.00 92.12 106 GLY A CA 1
ATOM 798 C C . GLY A 1 106 ? -9.729 -1.537 -9.659 1.00 92.12 106 GLY A C 1
ATOM 799 O O . GLY A 1 106 ? -8.872 -1.607 -10.542 1.00 92.12 106 GLY A O 1
ATOM 800 N N . PRO A 1 107 ? -10.791 -2.357 -9.630 1.00 93.94 107 PRO A N 1
ATOM 801 C CA . PRO A 1 107 ? -11.062 -3.287 -10.715 1.00 93.94 107 PRO A CA 1
ATOM 802 C C . PRO A 1 107 ? -11.371 -2.536 -12.018 1.00 93.94 107 PRO A C 1
ATOM 804 O O . PRO A 1 107 ? -11.893 -1.416 -12.004 1.00 93.94 107 PRO A O 1
ATOM 807 N N . LEU A 1 108 ? -11.095 -3.182 -13.148 1.00 94.00 108 LEU A N 1
ATOM 808 C CA . LEU A 1 108 ? -11.509 -2.715 -14.464 1.00 94.00 108 LEU A CA 1
ATOM 809 C C . LEU A 1 108 ? -13.036 -2.789 -14.574 1.00 94.00 108 LEU A C 1
ATOM 811 O O . LEU A 1 108 ? -13.654 -3.814 -14.282 1.00 94.00 108 LEU A O 1
ATOM 815 N N . ILE A 1 109 ? -13.649 -1.674 -14.966 1.00 93.19 109 ILE A N 1
ATOM 816 C CA . ILE A 1 109 ? -15.102 -1.531 -15.072 1.00 93.19 109 ILE A CA 1
ATOM 817 C C . ILE A 1 109 ? -15.427 -0.838 -16.393 1.00 93.19 109 ILE A C 1
ATOM 819 O O . ILE A 1 109 ? -14.937 0.261 -16.659 1.00 93.19 109 ILE A O 1
ATOM 823 N N . ASP A 1 110 ? -16.309 -1.448 -17.183 1.00 94.69 110 ASP A N 1
ATOM 824 C CA . ASP A 1 110 ? -16.897 -0.801 -18.353 1.00 94.69 110 ASP A CA 1
ATOM 825 C C . ASP A 1 110 ? -17.889 0.281 -17.911 1.00 94.69 110 ASP A C 1
ATOM 827 O O . ASP A 1 110 ? -18.901 0.004 -17.259 1.00 94.69 110 ASP A O 1
ATOM 831 N N . LEU A 1 111 ? -17.614 1.530 -18.290 1.00 94.56 111 LEU A N 1
ATOM 832 C CA . LEU A 1 111 ? -18.485 2.668 -18.010 1.00 94.56 111 LEU A CA 1
ATOM 833 C C . LEU A 1 111 ? -19.253 3.080 -19.266 1.00 94.56 111 LEU A C 1
ATOM 835 O O . LEU A 1 111 ? -18.674 3.387 -20.308 1.00 94.56 111 LEU A O 1
ATOM 839 N N . ALA A 1 112 ? -20.578 3.135 -19.147 1.00 96.12 112 ALA A N 1
ATOM 840 C CA . ALA A 1 112 ? -21.416 3.819 -20.125 1.00 96.12 112 ALA A CA 1
ATOM 841 C C . ALA A 1 112 ? -21.192 5.346 -20.051 1.00 96.12 112 ALA A C 1
ATOM 843 O O . ALA A 1 112 ? -20.709 5.843 -19.029 1.00 96.12 112 ALA A O 1
ATOM 844 N N . PRO A 1 113 ? -21.576 6.117 -21.087 1.00 96.88 113 PRO A N 1
ATOM 845 C CA . PRO A 1 113 ? -21.610 7.574 -20.990 1.00 96.88 113 PRO A CA 1
ATOM 846 C C . PRO A 1 113 ? -22.368 8.028 -19.734 1.00 96.88 113 PRO A C 1
ATOM 848 O O . PRO A 1 113 ? -23.419 7.474 -19.413 1.00 96.88 113 PRO A O 1
ATOM 851 N N . ASP A 1 114 ? -21.804 9.005 -19.023 1.00 94.62 114 ASP A N 1
ATOM 852 C CA . ASP A 1 114 ? -22.316 9.574 -17.765 1.00 94.62 114 ASP A CA 1
ATOM 853 C C . ASP A 1 114 ? -22.366 8.618 -16.553 1.00 94.62 114 ASP A C 1
ATOM 855 O O . ASP A 1 114 ? -22.806 9.016 -15.471 1.00 94.62 114 ASP A O 1
ATOM 859 N N . ALA A 1 115 ? -21.889 7.375 -16.684 1.00 94.88 115 ALA A N 1
ATOM 860 C CA . ALA A 1 115 ? -21.749 6.465 -15.553 1.00 94.88 115 ALA A CA 1
ATOM 861 C C . ALA A 1 115 ? -20.565 6.862 -14.655 1.00 94.88 115 ALA A C 1
ATOM 863 O O . ALA A 1 115 ? -19.534 7.347 -15.119 1.00 94.88 115 ALA A O 1
ATOM 864 N N . VAL A 1 116 ? -20.707 6.605 -13.354 1.00 91.88 116 VAL A N 1
ATOM 865 C CA . VAL A 1 116 ? -19.683 6.874 -12.339 1.00 91.88 116 VAL A CA 1
ATOM 866 C C . VAL A 1 116 ? -19.355 5.578 -11.612 1.00 91.88 116 VAL A C 1
ATOM 868 O O . VAL A 1 116 ? -20.257 4.841 -11.217 1.00 91.88 116 VAL A O 1
ATOM 871 N N . SER A 1 117 ? -18.064 5.332 -11.405 1.00 90.12 117 SER A N 1
ATOM 872 C CA . SER A 1 117 ? -17.570 4.341 -10.451 1.00 90.12 117 SER A CA 1
ATOM 873 C C . SER A 1 117 ? -16.840 5.045 -9.310 1.00 90.12 117 SER A C 1
ATOM 875 O O . SER A 1 117 ? -16.356 6.170 -9.454 1.00 90.12 117 SER A O 1
ATOM 877 N N . SER A 1 118 ? -16.797 4.411 -8.146 1.00 89.75 118 SER A N 1
ATOM 878 C CA . SER A 1 118 ? -16.117 4.929 -6.964 1.00 89.75 118 SER A CA 1
ATOM 879 C C . SER A 1 118 ? -15.489 3.784 -6.189 1.00 89.75 118 SER A C 1
ATOM 881 O O . SER A 1 118 ? -16.012 2.671 -6.168 1.00 89.75 118 SER A O 1
ATOM 883 N N . MET A 1 119 ? -14.371 4.082 -5.541 1.00 88.62 119 MET A N 1
ATOM 884 C CA . MET A 1 119 ? -13.660 3.170 -4.663 1.00 88.62 119 MET A CA 1
ATOM 885 C C . MET A 1 119 ? -13.241 3.940 -3.420 1.00 88.62 119 MET A C 1
ATOM 887 O O . MET A 1 119 ? -12.700 5.042 -3.521 1.00 88.62 119 MET A O 1
ATOM 891 N N . ASP A 1 120 ? -13.488 3.344 -2.259 1.00 88.44 120 ASP A N 1
ATOM 892 C CA . ASP A 1 120 ? -13.095 3.935 -0.990 1.00 88.44 120 ASP A CA 1
ATOM 893 C C . ASP A 1 120 ? -11.633 3.615 -0.684 1.00 88.44 120 ASP A C 1
ATOM 895 O O . ASP A 1 120 ? -11.201 2.458 -0.712 1.00 88.44 120 ASP A O 1
ATOM 899 N N . LEU A 1 121 ? -10.894 4.666 -0.343 1.00 88.31 121 LEU A N 1
ATOM 900 C CA . LEU A 1 121 ? -9.514 4.602 0.105 1.00 88.31 121 LEU A CA 1
ATOM 901 C C . LEU A 1 121 ? -9.416 5.274 1.471 1.00 88.31 121 LEU A C 1
ATOM 903 O O . LEU A 1 121 ? -9.753 6.448 1.626 1.00 88.31 121 LEU A O 1
ATOM 907 N N . VAL A 1 122 ? -8.949 4.533 2.471 1.00 91.00 122 VAL A N 1
ATOM 908 C CA . VAL A 1 122 ? -8.743 5.056 3.822 1.00 91.00 122 VAL A CA 1
ATOM 909 C C . VAL A 1 122 ? -7.270 5.357 4.017 1.00 91.00 122 VAL A C 1
ATOM 911 O O . VAL A 1 122 ? -6.425 4.472 3.892 1.00 91.00 122 VAL A O 1
ATOM 914 N N . TRP A 1 123 ? -6.967 6.600 4.378 1.00 90.19 123 TRP A N 1
ATOM 915 C CA . TRP A 1 123 ? -5.626 7.017 4.771 1.00 90.19 123 TRP A CA 1
ATOM 916 C C . TRP A 1 123 ? -5.512 7.046 6.285 1.00 90.19 123 TRP A C 1
ATOM 918 O O . TRP A 1 123 ? -6.331 7.657 6.975 1.00 90.19 123 TRP A O 1
ATOM 928 N N . ALA A 1 124 ? -4.484 6.390 6.806 1.00 88.12 124 ALA A N 1
ATOM 929 C CA . ALA A 1 124 ? -4.208 6.338 8.228 1.00 88.12 124 ALA A CA 1
ATOM 930 C C . ALA A 1 124 ? -2.735 6.638 8.489 1.00 88.12 124 ALA A C 1
ATOM 932 O O . ALA A 1 124 ? -1.858 6.221 7.739 1.00 88.12 124 ALA A O 1
ATOM 933 N N . ALA A 1 125 ? -2.465 7.327 9.593 1.00 89.00 125 ALA A N 1
ATOM 934 C CA . ALA A 1 125 ? -1.117 7.505 10.099 1.00 89.00 125 ALA A CA 1
ATOM 935 C C . ALA A 1 125 ? -1.072 7.096 11.566 1.00 89.00 125 ALA A C 1
ATOM 937 O O . ALA A 1 125 ? -1.935 7.484 12.356 1.00 89.00 125 ALA A O 1
ATOM 938 N N . CYS A 1 126 ? -0.064 6.323 11.948 1.00 86.25 126 CYS A N 1
ATOM 939 C CA . CYS A 1 126 ? 0.161 5.990 13.345 1.00 86.25 126 CYS A CA 1
ATOM 940 C C . CYS A 1 126 ? 1.644 5.810 13.630 1.00 86.25 126 CYS A C 1
ATOM 942 O O . CYS A 1 126 ? 2.430 5.468 12.746 1.00 86.25 126 CYS A O 1
ATOM 944 N N . ARG A 1 127 ? 2.012 5.987 14.896 1.00 86.12 127 ARG A N 1
ATOM 945 C CA . ARG A 1 127 ? 3.320 5.556 15.369 1.00 86.12 127 ARG A CA 1
ATOM 946 C C . ARG A 1 127 ? 3.310 4.035 15.506 1.00 86.12 127 ARG A C 1
ATOM 948 O O . ARG A 1 127 ? 2.483 3.501 16.243 1.00 86.12 127 ARG A O 1
ATOM 955 N N . CYS A 1 128 ? 4.220 3.357 14.82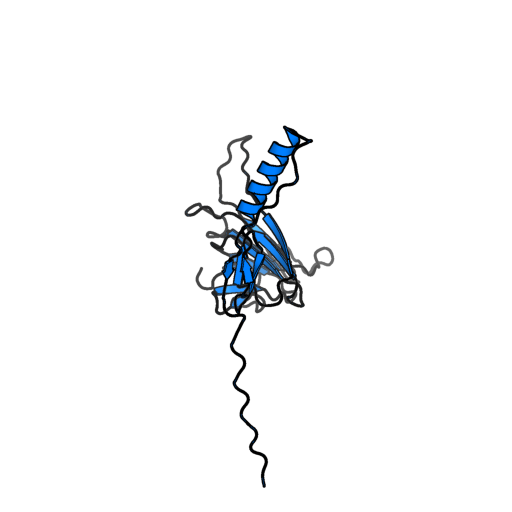5 1.00 83.88 128 CYS A N 1
ATOM 956 C CA . CYS A 1 128 ? 4.380 1.912 14.875 1.00 83.88 128 CYS A CA 1
ATOM 957 C C . CYS A 1 128 ? 5.877 1.571 14.813 1.00 83.88 128 CYS A C 1
ATOM 959 O O . CYS A 1 128 ? 6.407 1.370 13.727 1.00 83.88 128 CYS A O 1
ATOM 961 N N . PRO A 1 129 ? 6.577 1.552 15.962 1.00 78.81 129 PRO A N 1
ATOM 962 C CA . PRO A 1 129 ? 8.001 1.252 15.984 1.00 78.81 129 PRO A CA 1
ATOM 963 C C . PRO A 1 129 ? 8.240 -0.222 15.649 1.00 78.81 129 PRO A C 1
ATOM 965 O O . PRO A 1 129 ? 7.834 -1.109 16.409 1.00 78.81 129 PRO A O 1
ATOM 968 N N . GLY A 1 130 ? 8.917 -0.479 14.533 1.00 76.50 130 GLY A N 1
ATOM 969 C CA . GLY A 1 130 ? 9.309 -1.820 14.097 1.00 76.50 130 GLY A CA 1
ATOM 970 C C . GLY A 1 130 ? 8.637 -2.286 12.799 1.00 76.50 130 GLY A C 1
ATOM 971 O O . GLY A 1 130 ? 7.827 -1.571 12.216 1.00 76.50 130 GLY A O 1
ATOM 972 N N . PRO A 1 131 ? 8.984 -3.495 12.323 1.00 77.75 131 PRO A N 1
ATOM 973 C CA . PRO A 1 131 ? 8.525 -3.989 11.029 1.00 77.75 131 PRO A CA 1
ATOM 974 C C . PRO A 1 131 ? 7.014 -4.217 11.041 1.00 77.75 131 PRO A C 1
ATOM 976 O O . PRO A 1 131 ? 6.507 -4.930 11.912 1.00 77.75 131 PRO A O 1
ATOM 979 N N . ILE A 1 132 ? 6.314 -3.631 10.070 1.00 83.88 132 ILE A N 1
ATOM 980 C CA . ILE A 1 132 ? 4.870 -3.793 9.890 1.00 83.88 132 ILE A CA 1
ATOM 981 C C . ILE A 1 132 ? 4.604 -5.173 9.295 1.00 83.88 132 ILE A C 1
ATOM 983 O O . ILE A 1 132 ? 5.220 -5.569 8.314 1.00 83.88 132 ILE A O 1
ATOM 987 N N . SER A 1 133 ? 3.662 -5.888 9.891 1.00 83.56 133 SER A N 1
ATOM 988 C CA . SER A 1 133 ? 3.196 -7.199 9.433 1.00 83.56 133 SER A CA 1
ATOM 989 C C . SER A 1 133 ? 1.745 -7.187 8.969 1.00 83.56 133 SER A C 1
ATOM 991 O O . SER A 1 133 ? 1.355 -8.064 8.207 1.00 83.56 133 SER A O 1
ATOM 993 N N . ASP A 1 134 ? 0.949 -6.217 9.427 1.00 85.44 134 ASP A N 1
ATOM 994 C CA . ASP A 1 134 ? -0.443 -6.060 9.012 1.00 85.44 134 ASP A CA 1
ATOM 995 C C . ASP A 1 134 ? -0.968 -4.654 9.334 1.00 85.44 134 ASP A C 1
ATOM 997 O O . ASP A 1 134 ? -0.444 -3.975 10.226 1.00 85.44 134 ASP A O 1
ATOM 1001 N N . ILE A 1 135 ? -2.033 -4.230 8.653 1.00 85.56 135 ILE A N 1
ATOM 1002 C CA . ILE A 1 135 ? -2.713 -2.952 8.874 1.00 85.56 135 ILE A CA 1
ATOM 1003 C C . ILE A 1 135 ? -4.217 -3.184 8.902 1.00 85.56 135 ILE A C 1
ATOM 1005 O O . ILE A 1 135 ? -4.799 -3.769 7.999 1.00 85.56 135 ILE A O 1
ATOM 1009 N N . THR A 1 136 ? -4.867 -2.666 9.940 1.00 80.81 136 THR A N 1
ATOM 1010 C CA . THR A 1 136 ? -6.327 -2.692 10.058 1.00 80.81 136 THR A CA 1
ATOM 1011 C C . THR A 1 136 ? -6.866 -1.301 10.349 1.00 80.81 136 THR A C 1
ATOM 1013 O O . THR A 1 136 ? -6.130 -0.386 10.731 1.00 80.81 136 THR A O 1
ATOM 1016 N N . ARG A 1 137 ? -8.193 -1.158 10.300 1.00 72.88 137 ARG A N 1
ATOM 1017 C CA . ARG A 1 137 ? -8.908 0.049 10.747 1.00 72.88 137 ARG A CA 1
ATOM 1018 C C . ARG A 1 137 ? -8.584 0.488 12.183 1.00 72.88 137 ARG A C 1
ATOM 1020 O O . ARG A 1 137 ? -8.927 1.599 12.564 1.00 72.88 137 ARG A O 1
ATOM 1027 N N . TYR A 1 138 ? -7.970 -0.379 12.991 1.00 70.88 138 TYR A N 1
ATOM 1028 C CA . TYR A 1 138 ? -7.610 -0.096 14.380 1.00 70.88 138 TYR A CA 1
ATOM 1029 C C . TYR A 1 138 ? -6.130 0.261 14.581 1.00 70.88 138 TYR A C 1
ATOM 1031 O O . TYR A 1 138 ? -5.773 0.710 15.669 1.00 70.88 138 TYR A O 1
ATOM 1039 N N . GLY A 1 139 ? -5.271 0.059 13.577 1.00 76.12 139 GLY A N 1
ATOM 1040 C CA . GLY A 1 139 ? -3.836 0.340 13.655 1.00 76.12 139 GLY A CA 1
ATOM 1041 C C . GLY A 1 139 ? -2.967 -0.657 12.885 1.00 76.12 139 GLY A C 1
ATOM 1042 O O . GLY A 1 139 ? -3.474 -1.609 12.286 1.00 76.12 139 GLY A O 1
ATOM 1043 N N . ALA A 1 140 ? -1.652 -0.423 12.926 1.00 79.94 140 ALA A N 1
ATOM 1044 C CA . ALA A 1 140 ? -0.625 -1.283 12.339 1.00 79.94 140 ALA A CA 1
ATOM 1045 C C . ALA A 1 140 ? -0.070 -2.294 13.362 1.00 79.94 140 ALA A C 1
ATOM 1047 O O . ALA A 1 140 ? 0.071 -1.983 14.548 1.00 79.94 140 ALA A O 1
ATOM 1048 N N . TYR A 1 141 ? 0.258 -3.500 12.901 1.00 75.25 141 TYR A N 1
ATOM 1049 C CA . TYR A 1 141 ? 0.775 -4.608 13.705 1.00 75.25 141 TYR A CA 1
ATOM 1050 C C . TYR A 1 141 ? 2.261 -4.827 13.435 1.00 75.25 141 TYR A C 1
ATOM 1052 O O . TYR A 1 141 ? 2.656 -4.926 12.278 1.00 75.25 141 TYR A O 1
ATOM 1060 N N . THR A 1 142 ? 3.071 -4.999 14.482 1.00 72.44 142 THR A N 1
ATOM 1061 C CA . THR A 1 142 ? 4.497 -5.349 14.355 1.00 72.44 142 THR A CA 1
ATOM 1062 C C . THR A 1 142 ? 4.802 -6.773 14.790 1.00 72.44 142 THR A C 1
ATOM 1064 O O . THR A 1 142 ? 3.983 -7.419 15.442 1.00 72.44 142 THR A O 1
ATOM 1067 N N . VAL A 1 143 ? 5.999 -7.268 14.462 1.00 64.75 143 VAL A N 1
ATOM 1068 C CA . VAL A 1 143 ? 6.533 -8.525 15.007 1.00 64.75 143 VAL A CA 1
ATOM 1069 C C . VAL A 1 143 ? 7.659 -8.224 16.014 1.00 64.75 143 VAL A C 1
ATOM 1071 O O . VAL A 1 143 ? 8.621 -7.548 15.652 1.00 64.75 143 VAL A O 1
ATOM 1074 N N . PRO A 1 144 ? 7.594 -8.748 17.256 1.00 62.38 144 PRO A N 1
ATOM 1075 C CA . PRO A 1 144 ? 6.559 -9.640 17.760 1.00 62.38 144 PRO A CA 1
ATOM 1076 C C . PRO A 1 144 ? 5.236 -8.909 18.000 1.00 62.38 144 PRO A C 1
ATOM 1078 O O . PRO A 1 144 ? 5.218 -7.804 18.534 1.00 62.38 144 PRO A O 1
ATOM 1081 N N . ALA A 1 145 ? 4.130 -9.572 17.656 1.00 62.44 145 ALA A N 1
ATOM 1082 C CA . ALA A 1 145 ? 2.799 -9.006 17.812 1.00 62.44 145 ALA A CA 1
ATOM 1083 C C . ALA A 1 145 ? 2.588 -8.481 19.237 1.00 62.44 145 ALA A C 1
ATOM 1085 O O . ALA A 1 145 ? 2.850 -9.188 20.214 1.00 62.44 145 ALA A O 1
ATOM 1086 N N . LEU A 1 146 ? 2.134 -7.231 19.339 1.00 70.19 146 LEU A N 1
ATOM 1087 C CA . LEU A 1 146 ? 2.018 -6.517 20.606 1.00 70.19 146 LEU A CA 1
ATOM 1088 C C . LEU A 1 146 ? 0.931 -7.138 21.497 1.00 70.19 146 LEU A C 1
ATOM 1090 O O . LEU A 1 146 ? -0.236 -7.207 21.100 1.00 70.19 146 LEU A O 1
ATOM 1094 N N . THR A 1 147 ? 1.304 -7.563 22.704 1.00 76.19 147 THR A N 1
ATOM 1095 C CA . THR A 1 147 ? 0.382 -7.854 23.808 1.00 76.19 147 THR A CA 1
ATOM 1096 C C . THR A 1 147 ? -0.281 -6.547 24.230 1.00 76.19 147 THR A C 1
ATOM 1098 O O . THR A 1 147 ? 0.406 -5.592 24.588 1.00 76.19 147 THR A O 1
ATOM 1101 N N . THR A 1 148 ? -1.610 -6.484 24.172 1.00 80.75 148 THR A N 1
ATOM 1102 C CA . THR A 1 148 ? -2.373 -5.246 24.400 1.00 80.75 148 THR A CA 1
ATOM 1103 C C . THR A 1 148 ? -3.687 -5.515 25.128 1.00 80.75 148 THR A C 1
ATOM 1105 O O . THR A 1 148 ? -4.125 -6.657 25.238 1.00 80.75 148 THR A O 1
ATOM 1108 N N . VAL A 1 149 ? -4.333 -4.457 25.608 1.00 84.31 149 VAL A N 1
ATOM 1109 C CA . VAL A 1 149 ? -5.688 -4.495 26.161 1.00 84.31 149 VAL A CA 1
ATOM 1110 C C . VAL A 1 149 ? -6.644 -3.971 25.088 1.00 84.31 149 VAL A C 1
ATOM 1112 O O . VAL A 1 149 ? -6.654 -2.778 24.783 1.00 84.31 149 VAL A O 1
ATOM 1115 N N . ARG A 1 150 ? -7.432 -4.863 24.480 1.00 70.31 150 ARG A N 1
ATOM 1116 C CA . ARG A 1 150 ? -8.442 -4.505 23.483 1.00 70.31 150 ARG A CA 1
ATOM 1117 C C . ARG A 1 150 ? -9.616 -3.847 24.196 1.00 70.31 150 ARG A C 1
ATOM 1119 O O . ARG A 1 150 ? -10.273 -4.459 25.035 1.00 70.31 150 ARG A O 1
ATOM 1126 N N . GLN A 1 151 ? -9.886 -2.601 23.830 1.00 88.50 151 GLN A N 1
ATOM 1127 C CA . GLN A 1 151 ? -11.072 -1.890 24.288 1.00 88.50 151 GLN A CA 1
ATOM 1128 C C . GLN A 1 151 ? -12.260 -2.214 23.367 1.00 88.50 151 GLN A C 1
ATOM 1130 O O . GLN A 1 151 ? -12.078 -2.273 22.146 1.00 88.50 151 GLN A O 1
ATOM 1135 N N . PRO A 1 152 ? -13.475 -2.413 23.903 1.00 88.00 152 PRO A N 1
ATOM 1136 C CA . PRO A 1 152 ? -14.665 -2.707 23.108 1.00 88.00 152 PRO A CA 1
ATOM 1137 C C . PRO A 1 152 ? -15.228 -1.428 22.457 1.00 88.00 152 PRO A C 1
ATOM 1139 O O . PRO A 1 152 ? -16.330 -0.987 22.777 1.00 88.00 152 PRO A O 1
ATOM 1142 N N . ILE A 1 153 ? -14.468 -0.819 21.536 1.00 82.31 153 ILE A N 1
ATOM 1143 C CA . ILE A 1 153 ? -14.744 0.518 20.972 1.00 82.31 153 ILE A CA 1
ATOM 1144 C C . ILE A 1 153 ? -16.134 0.615 20.323 1.00 82.31 153 ILE A C 1
ATOM 1146 O O . ILE A 1 153 ? -16.809 1.627 20.479 1.00 82.31 153 ILE A O 1
ATOM 1150 N N . GLU A 1 154 ? -16.605 -0.428 19.635 1.00 82.88 154 GLU A N 1
ATOM 1151 C CA . GLU A 1 154 ? -17.945 -0.425 19.023 1.00 82.88 154 GLU A CA 1
ATOM 1152 C C . GLU A 1 154 ? -19.062 -0.379 20.074 1.00 82.88 154 GLU A C 1
ATOM 1154 O O . GLU A 1 154 ? -20.027 0.373 19.933 1.00 82.88 154 GLU A O 1
ATOM 1159 N N . ALA A 1 155 ? -18.909 -1.138 21.161 1.00 82.56 155 ALA A N 1
ATOM 1160 C CA . ALA A 1 155 ? -19.836 -1.105 22.287 1.00 82.56 155 ALA A CA 1
ATOM 1161 C C . ALA A 1 155 ? -19.760 0.238 23.030 1.00 82.56 155 ALA A C 1
ATOM 1163 O O . ALA A 1 155 ? -20.800 0.795 23.371 1.00 82.56 155 ALA A O 1
ATOM 1164 N N . MET A 1 156 ? -18.555 0.796 23.210 1.00 89.50 156 MET A N 1
ATOM 1165 C CA . MET A 1 156 ? -18.362 2.139 23.772 1.00 89.50 156 MET A CA 1
ATOM 1166 C C . MET A 1 156 ? -19.080 3.203 22.939 1.00 89.50 156 MET A C 1
ATOM 1168 O O . MET A 1 156 ? -19.799 4.030 23.494 1.00 89.50 156 MET A O 1
ATOM 1172 N N . ALA A 1 157 ? -18.918 3.169 21.614 1.00 85.06 157 ALA A N 1
ATOM 1173 C CA . ALA A 1 157 ? -19.543 4.119 20.702 1.00 85.06 157 ALA A CA 1
ATOM 1174 C C . ALA A 1 157 ? -21.072 4.004 20.726 1.00 85.06 157 ALA A C 1
ATOM 1176 O O . ALA A 1 157 ? -21.760 5.015 20.873 1.00 85.06 157 ALA A O 1
ATOM 1177 N N . ARG A 1 158 ? -21.608 2.778 20.648 1.00 91.88 158 ARG A N 1
ATOM 1178 C CA . ARG A 1 158 ? -23.053 2.531 20.747 1.00 91.88 158 ARG A CA 1
ATOM 1179 C C . ARG A 1 158 ? -23.617 3.077 22.058 1.00 91.88 158 ARG A C 1
ATOM 1181 O O . ARG A 1 158 ? -24.571 3.849 22.039 1.00 91.88 158 ARG A O 1
ATOM 1188 N N . LEU A 1 159 ? -22.985 2.735 23.177 1.00 92.94 159 LEU A N 1
ATOM 1189 C CA . LEU A 1 159 ? -23.416 3.171 24.498 1.00 92.94 159 LEU A CA 1
ATOM 1190 C C . LEU A 1 159 ? -23.351 4.697 24.656 1.00 92.94 159 LEU A C 1
ATOM 1192 O O . LEU A 1 159 ? -24.268 5.301 25.210 1.00 92.94 159 LEU A O 1
ATOM 1196 N N . ALA A 1 160 ? -22.297 5.337 24.143 1.00 88.25 160 ALA A N 1
ATOM 1197 C CA . ALA A 1 160 ? -22.165 6.790 24.175 1.00 88.25 160 ALA A CA 1
ATOM 1198 C C . ALA A 1 160 ? -23.318 7.483 23.429 1.00 88.25 160 ALA A C 1
ATOM 1200 O O . ALA A 1 160 ? -23.895 8.442 23.947 1.00 88.25 160 ALA A O 1
ATOM 1201 N N . VAL A 1 161 ? -23.695 6.971 22.252 1.00 92.81 161 VAL A N 1
ATOM 1202 C CA . VAL A 1 161 ? -24.836 7.481 21.477 1.00 92.81 161 VAL A CA 1
ATOM 1203 C C . VAL A 1 161 ? -26.153 7.265 22.226 1.00 92.81 161 VAL A C 1
ATOM 1205 O O . VAL A 1 161 ? -26.952 8.192 22.340 1.00 92.81 161 VAL A O 1
ATOM 1208 N N . GLU A 1 162 ? -26.374 6.081 22.795 1.00 93.94 162 GLU A N 1
ATOM 1209 C CA . GLU A 1 162 ? -27.588 5.774 23.561 1.00 93.94 162 GLU A CA 1
ATOM 1210 C C . GLU A 1 162 ? -27.753 6.677 24.795 1.00 93.94 162 GLU A C 1
ATOM 1212 O O . GLU A 1 162 ? -28.855 7.152 25.076 1.00 93.94 162 GLU A O 1
ATOM 1217 N N . ILE A 1 163 ? -26.669 6.953 25.528 1.00 91.31 163 ILE A N 1
ATOM 1218 C CA . ILE A 1 163 ? -26.685 7.883 26.669 1.00 91.31 163 ILE A CA 1
ATOM 1219 C C . ILE A 1 163 ? -26.975 9.312 26.195 1.00 91.31 163 ILE A C 1
ATOM 1221 O O . ILE A 1 163 ? -27.780 10.012 26.813 1.00 91.31 163 ILE A O 1
ATOM 1225 N N . ALA A 1 164 ? -26.355 9.752 25.095 1.00 89.12 164 ALA A N 1
ATOM 1226 C CA . ALA A 1 164 ? -26.580 11.086 24.545 1.00 89.12 164 ALA A CA 1
ATOM 1227 C C . ALA A 1 164 ? -28.049 11.297 24.144 1.00 89.12 164 ALA A C 1
ATOM 1229 O O . ALA A 1 164 ? -28.639 12.320 24.490 1.00 89.12 164 ALA A O 1
ATOM 1230 N N . LEU A 1 165 ? -28.660 10.307 23.484 1.00 93.56 165 LEU A N 1
ATOM 1231 C CA . LEU A 1 165 ? -30.072 10.350 23.101 1.00 93.56 165 LEU A CA 1
ATOM 1232 C C . LEU A 1 165 ? -31.001 10.382 24.323 1.00 93.56 165 LEU A C 1
ATOM 1234 O O . LEU A 1 165 ? -31.947 11.169 24.347 1.00 93.56 165 LEU A O 1
ATOM 1238 N N . ARG A 1 166 ? -30.721 9.587 25.365 1.00 91.56 166 ARG A N 1
ATOM 1239 C CA . ARG A 1 166 ? -31.522 9.598 26.603 1.00 91.56 166 ARG A CA 1
ATOM 1240 C C . ARG A 1 166 ? -31.429 10.930 27.348 1.00 91.56 166 ARG A C 1
ATOM 1242 O O . ARG A 1 166 ? -32.458 11.458 27.756 1.00 91.56 166 ARG A O 1
ATOM 1249 N N . ARG A 1 167 ? -30.236 11.525 27.448 1.00 88.75 167 ARG A N 1
ATOM 1250 C CA . ARG A 1 167 ? -30.057 12.867 28.033 1.00 88.75 167 ARG A CA 1
ATOM 1251 C C . ARG A 1 167 ? -30.717 13.977 27.225 1.00 88.75 167 ARG A C 1
ATOM 1253 O O . ARG A 1 167 ? -31.186 14.945 27.809 1.00 88.75 167 ARG A O 1
ATOM 1260 N N . ALA A 1 168 ? -30.743 13.867 25.899 1.00 91.00 168 ALA A N 1
ATOM 1261 C CA . ALA A 1 168 ? -31.450 14.835 25.066 1.00 91.00 168 ALA A CA 1
ATOM 1262 C C . ALA A 1 168 ? -32.969 14.795 25.315 1.00 91.00 168 ALA A C 1
ATOM 1264 O O . ALA A 1 168 ? -33.619 15.838 25.280 1.00 91.00 168 ALA A O 1
ATOM 1265 N N . ALA A 1 169 ? -33.520 13.608 25.590 1.00 94.88 169 ALA A N 1
ATOM 1266 C CA . ALA A 1 169 ? -34.931 13.431 25.921 1.00 94.88 169 ALA A CA 1
ATOM 1267 C C . ALA A 1 169 ? -35.283 13.880 27.353 1.00 94.88 169 ALA A C 1
ATOM 1269 O O . ALA A 1 169 ? -36.377 14.396 27.568 1.00 94.88 169 ALA A O 1
ATOM 1270 N N . ASP A 1 170 ? -34.367 13.714 28.313 1.00 95.25 170 ASP A N 1
ATOM 1271 C CA . ASP A 1 170 ? -34.519 14.192 29.692 1.00 95.25 170 ASP A CA 1
ATOM 1272 C C . ASP A 1 170 ? -33.213 14.819 30.221 1.00 95.25 170 ASP A C 1
ATOM 1274 O O . ASP A 1 170 ? -32.366 14.131 30.806 1.00 95.25 170 ASP A O 1
ATOM 1278 N N . PRO A 1 171 ? -33.036 16.143 30.049 1.00 90.75 171 PRO A N 1
ATOM 1279 C CA . PRO A 1 171 ? -31.839 16.845 30.508 1.00 90.75 171 PRO A CA 1
ATOM 1280 C C . PRO A 1 171 ? -31.643 16.832 32.031 1.00 90.75 171 PRO A C 1
ATOM 1282 O O . PRO A 1 171 ? -30.541 17.118 32.500 1.00 90.75 171 PRO A O 1
ATOM 1285 N N . GLY A 1 172 ? -32.699 16.544 32.804 1.00 92.50 172 GLY A N 1
ATOM 1286 C CA . GLY A 1 172 ? -32.669 16.497 34.267 1.00 92.50 172 GLY A CA 1
ATOM 1287 C C . GLY A 1 172 ? -32.269 15.136 34.840 1.00 92.50 172 GLY A C 1
ATOM 1288 O O . GLY A 1 172 ? -32.119 15.018 36.059 1.00 92.50 172 GLY A O 1
ATOM 1289 N N . ALA A 1 173 ? -32.093 14.118 33.993 1.00 91.00 173 ALA A N 1
ATOM 1290 C CA . ALA A 1 173 ? -31.759 12.771 34.428 1.00 91.00 173 ALA A CA 1
ATOM 1291 C C . ALA A 1 173 ? -30.406 12.718 35.176 1.00 91.00 173 ALA A C 1
ATOM 1293 O O . ALA A 1 173 ? -29.442 13.396 34.793 1.00 91.00 173 ALA A O 1
ATOM 1294 N N . PRO A 1 174 ? -30.292 11.896 36.238 1.00 91.88 174 PRO A N 1
ATOM 1295 C CA . PRO A 1 174 ? -29.051 11.760 36.990 1.00 91.88 174 PRO A CA 1
ATOM 1296 C C . PRO A 1 174 ? -27.915 11.188 36.115 1.00 91.88 174 PRO A C 1
ATOM 1298 O O . PRO A 1 174 ? -28.177 10.465 35.153 1.00 91.88 174 PRO A O 1
ATOM 1301 N N . PRO A 1 175 ? -26.636 11.483 36.426 1.00 88.12 175 PRO A N 1
ATOM 1302 C CA . PRO A 1 175 ? -25.501 10.924 35.697 1.00 88.12 175 PRO A CA 1
ATOM 1303 C C . PRO A 1 175 ? -25.485 9.394 35.711 1.00 88.12 175 PRO A C 1
ATOM 1305 O O . PRO A 1 175 ? -25.720 8.769 36.744 1.00 88.12 175 PRO A O 1
ATOM 1308 N N . GLU A 1 176 ? -25.144 8.807 34.568 1.00 91.38 176 GLU A N 1
ATOM 1309 C CA . GLU A 1 176 ? -24.994 7.365 34.412 1.00 91.38 176 GLU A CA 1
ATOM 1310 C C . GLU A 1 176 ? -23.516 6.974 34.357 1.00 91.38 176 GLU A C 1
ATOM 1312 O O . GLU A 1 176 ? -22.715 7.652 33.709 1.00 91.38 176 GLU A O 1
ATOM 1317 N N . THR A 1 177 ? -23.175 5.846 34.980 1.00 91.88 177 THR A N 1
ATOM 1318 C CA . THR A 1 177 ? -21.845 5.230 34.906 1.00 91.88 177 THR A CA 1
ATOM 1319 C C . THR A 1 177 ? -21.999 3.801 34.421 1.00 91.88 177 THR A C 1
ATOM 1321 O O . THR A 1 177 ? -22.788 3.038 34.975 1.00 91.88 177 THR A O 1
ATOM 1324 N N . HIS A 1 178 ? -21.216 3.434 33.412 1.00 91.88 178 HIS A N 1
ATOM 1325 C CA . HIS A 1 178 ? -21.240 2.111 32.802 1.00 91.88 178 HIS A CA 1
ATOM 1326 C C . HIS A 1 178 ? -19.821 1.551 32.732 1.00 91.88 178 HIS A C 1
ATOM 1328 O O . HIS A 1 178 ? -18.878 2.293 32.459 1.00 91.88 178 HIS A O 1
ATOM 1334 N N . SER A 1 179 ? -19.678 0.249 32.976 1.00 93.75 179 SER A N 1
ATOM 1335 C CA . SER A 1 179 ? -18.412 -0.474 32.840 1.00 93.75 179 SER A CA 1
ATOM 1336 C C . SER A 1 179 ? -18.499 -1.394 31.631 1.00 93.75 179 SER A C 1
ATOM 1338 O O . SER A 1 179 ? -19.484 -2.112 31.474 1.00 93.75 179 SER A O 1
ATOM 1340 N N . LEU A 1 180 ? -17.478 -1.359 30.782 1.00 90.19 180 LEU A N 1
ATOM 1341 C CA . LEU A 1 180 ? -17.340 -2.249 29.637 1.00 90.19 180 LEU A CA 1
ATOM 1342 C C . LEU A 1 180 ? -16.070 -3.062 29.834 1.00 90.19 180 LEU A C 1
ATOM 1344 O O . LEU A 1 180 ? -15.027 -2.493 30.155 1.00 90.19 180 LEU A O 1
ATOM 1348 N N . ASP A 1 181 ? -16.167 -4.373 29.649 1.00 90.62 181 ASP A N 1
ATOM 1349 C CA . ASP A 1 181 ? -15.051 -5.271 29.915 1.00 90.62 181 ASP A CA 1
ATOM 1350 C C . ASP A 1 181 ? -14.014 -5.176 28.791 1.00 90.62 181 ASP A C 1
ATOM 1352 O O . ASP A 1 181 ? -14.329 -5.458 27.628 1.00 90.62 181 ASP A O 1
ATOM 1356 N N . PRO A 1 182 ? -12.772 -4.765 29.096 1.00 85.50 182 PRO A N 1
ATOM 1357 C CA . PRO A 1 182 ? -11.693 -4.880 28.142 1.00 85.50 182 PRO A CA 1
ATOM 1358 C C . PRO A 1 182 ? -11.178 -6.322 28.092 1.00 85.50 182 PRO A C 1
ATOM 1360 O O . PRO A 1 182 ? -11.276 -7.081 29.055 1.00 85.50 182 PRO A O 1
ATOM 1363 N N . GLU A 1 183 ? -10.545 -6.682 26.983 1.00 83.25 183 GLU A N 1
ATOM 1364 C CA . GLU A 1 183 ? -9.952 -8.004 26.793 1.00 83.25 183 GLU A CA 1
ATOM 1365 C C . GLU A 1 183 ? -8.423 -7.892 26.780 1.00 83.25 183 GLU A C 1
ATOM 1367 O O . GLU A 1 183 ? -7.853 -7.150 25.976 1.00 83.25 183 GLU A O 1
ATOM 1372 N N . LEU A 1 184 ? -7.729 -8.641 27.645 1.00 87.31 184 LEU A N 1
ATOM 1373 C CA . LEU A 1 184 ? -6.282 -8.803 27.513 1.00 87.31 184 LEU A CA 1
ATOM 1374 C C . LEU A 1 184 ? -5.994 -9.718 26.320 1.00 87.31 184 LEU A C 1
ATOM 1376 O O . LEU A 1 184 ? -6.236 -10.921 26.371 1.00 87.31 184 LEU A O 1
ATOM 1380 N N . VAL A 1 185 ? -5.405 -9.155 25.272 1.00 80.62 185 VAL A N 1
ATOM 1381 C CA . VAL A 1 185 ? -4.952 -9.900 24.101 1.00 80.62 185 VAL A CA 1
ATOM 1382 C C . VAL A 1 185 ? -3.462 -10.169 24.265 1.00 80.62 185 VAL A C 1
ATOM 1384 O O . VAL A 1 185 ? -2.622 -9.331 23.928 1.00 80.62 185 VAL A O 1
ATOM 1387 N N . VAL A 1 186 ? -3.136 -11.339 24.818 1.00 81.25 186 VAL A N 1
ATOM 1388 C CA . VAL A 1 186 ? -1.750 -11.803 24.959 1.00 81.25 186 VAL A CA 1
ATOM 1389 C C . VAL A 1 186 ? -1.204 -12.209 23.595 1.00 81.25 186 VAL A C 1
ATOM 1391 O O . VAL A 1 186 ? -1.828 -12.981 22.869 1.00 81.25 186 VAL A O 1
ATOM 1394 N N . ARG A 1 187 ? -0.035 -11.673 23.249 1.00 79.38 187 ARG A N 1
ATOM 1395 C CA . ARG A 1 187 ? 0.698 -11.971 22.018 1.00 79.38 187 ARG A CA 1
ATOM 1396 C C . ARG A 1 187 ? 2.186 -12.174 22.338 1.00 79.38 187 ARG A C 1
ATOM 1398 O O . ARG A 1 187 ? 2.527 -12.671 23.408 1.00 79.38 187 ARG A O 1
ATOM 1405 N N . ASN A 1 188 ? 3.079 -11.810 21.420 1.00 77.50 188 ASN A N 1
ATOM 1406 C CA . ASN A 1 188 ? 4.484 -12.219 21.449 1.00 77.50 188 ASN A CA 1
ATOM 1407 C C . ASN A 1 188 ? 5.425 -11.132 21.998 1.00 77.50 188 ASN A C 1
ATOM 1409 O O . ASN A 1 188 ? 6.626 -11.367 22.106 1.00 77.50 188 ASN A O 1
ATOM 1413 N N . SER A 1 189 ? 4.922 -9.939 22.323 1.00 74.44 189 SER A N 1
ATOM 1414 C CA . SER A 1 189 ? 5.751 -8.827 22.814 1.00 74.44 189 SER A CA 1
ATOM 1415 C C . SER A 1 189 ? 6.028 -8.866 24.321 1.00 74.44 189 SER A C 1
ATOM 1417 O O . SER A 1 189 ? 6.617 -7.935 24.866 1.00 74.44 189 SER A O 1
ATOM 1419 N N . THR A 1 190 ? 5.566 -9.903 25.018 1.00 80.00 190 THR A N 1
ATOM 1420 C CA . THR A 1 190 ? 5.773 -10.106 26.456 1.00 80.00 190 THR A CA 1
ATOM 1421 C C . THR A 1 190 ? 6.367 -11.486 26.692 1.00 80.00 190 THR A C 1
ATOM 1423 O O . THR A 1 190 ? 5.868 -12.467 26.149 1.00 80.00 190 THR A O 1
ATOM 1426 N N . ALA A 1 191 ? 7.396 -11.572 27.531 1.00 79.75 191 ALA A N 1
ATOM 1427 C CA . ALA A 1 191 ? 8.022 -12.829 27.932 1.00 79.75 191 ALA A CA 1
ATOM 1428 C C . ALA A 1 191 ? 8.268 -12.847 29.445 1.00 79.75 191 ALA A C 1
ATOM 1430 O O . ALA A 1 191 ? 8.337 -11.800 30.092 1.00 79.75 191 ALA A O 1
ATOM 1431 N N . SER A 1 192 ? 8.415 -14.041 30.018 1.00 81.12 192 SER A N 1
ATOM 1432 C CA . SER A 1 192 ? 8.810 -14.194 31.418 1.00 81.12 192 SER A CA 1
ATOM 1433 C C . SER A 1 192 ? 10.242 -13.699 31.635 1.00 81.12 192 SER A C 1
ATOM 1435 O O . SER A 1 192 ? 11.133 -13.969 30.829 1.00 81.12 192 SER A O 1
ATOM 1437 N N . VAL A 1 193 ? 10.485 -13.007 32.749 1.00 82.12 193 VAL A N 1
ATOM 1438 C CA . VAL A 1 193 ? 11.845 -12.613 33.144 1.00 82.12 193 VAL A CA 1
ATOM 1439 C C . VAL A 1 193 ? 12.647 -13.878 33.503 1.00 82.12 193 VAL A C 1
ATOM 1441 O O . VAL A 1 193 ? 12.135 -14.701 34.267 1.00 82.12 193 VAL A O 1
ATOM 1444 N N . PRO A 1 194 ? 13.887 -14.066 33.002 1.00 73.12 194 PRO A N 1
ATOM 1445 C CA . PRO A 1 194 ? 14.710 -15.214 33.377 1.00 73.12 194 PRO A CA 1
ATOM 1446 C C . PRO A 1 194 ? 14.959 -15.247 34.890 1.00 73.12 194 PRO A C 1
ATOM 1448 O O . PRO A 1 194 ? 15.282 -14.217 35.486 1.00 73.12 194 PRO A O 1
ATOM 1451 N N . SER A 1 195 ? 14.858 -16.422 35.522 1.00 76.56 195 SER A N 1
ATOM 1452 C CA . SER A 1 195 ? 15.158 -16.551 36.953 1.00 76.56 195 SER A CA 1
ATOM 1453 C C . SER A 1 195 ? 16.602 -16.129 37.225 1.00 76.56 195 SER A C 1
ATOM 1455 O O . SER A 1 195 ? 17.536 -16.669 36.622 1.00 76.56 195 SER A O 1
ATOM 1457 N N . ARG A 1 196 ? 16.797 -15.180 38.145 1.00 67.31 196 ARG A N 1
ATOM 1458 C CA . ARG A 1 196 ? 18.122 -14.723 38.570 1.00 67.31 196 ARG A CA 1
ATOM 1459 C C . ARG A 1 196 ? 18.906 -15.929 39.093 1.00 67.31 196 ARG A C 1
ATOM 1461 O O . ARG A 1 196 ? 18.539 -16.486 40.121 1.00 67.31 196 ARG A O 1
ATOM 1468 N N . LYS A 1 197 ? 19.972 -16.343 38.398 1.00 59.72 197 LYS A N 1
ATOM 1469 C CA . LYS A 1 197 ? 20.914 -17.318 38.962 1.00 59.72 197 LYS A CA 1
ATOM 1470 C C . LYS A 1 197 ? 21.515 -16.689 40.218 1.00 59.72 197 LYS A C 1
ATOM 1472 O O . LYS A 1 197 ? 22.097 -15.605 40.134 1.00 59.72 197 LYS A O 1
ATOM 1477 N N . GLU A 1 198 ? 21.332 -17.326 41.372 1.00 57.66 198 GLU A N 1
ATOM 1478 C CA . GLU A 1 198 ? 22.035 -16.941 42.591 1.00 57.66 198 GLU A CA 1
ATOM 1479 C C . GLU A 1 198 ? 23.537 -17.010 42.316 1.00 57.66 198 GLU A C 1
ATOM 1481 O O . GLU A 1 198 ? 24.093 -18.066 42.014 1.00 57.66 198 GLU A O 1
ATOM 1486 N N . VAL A 1 199 ? 24.192 -15.853 42.372 1.00 59.03 199 VAL A N 1
ATOM 1487 C CA . VAL A 1 199 ? 25.649 -15.782 42.366 1.00 59.03 199 VAL A CA 1
ATOM 1488 C C . VAL A 1 199 ? 26.097 -16.342 43.711 1.00 59.03 199 VAL A C 1
ATOM 1490 O O . VAL A 1 199 ? 26.005 -15.650 44.726 1.00 59.03 199 VAL A O 1
ATOM 1493 N N . GLN A 1 200 ? 26.541 -17.601 43.730 1.00 54.97 200 GLN A N 1
ATOM 1494 C CA . GLN A 1 200 ? 27.238 -18.161 44.885 1.00 54.97 200 GLN A CA 1
ATOM 1495 C C . GLN A 1 200 ? 28.459 -17.286 45.166 1.00 54.97 200 GLN A C 1
ATOM 1497 O O . GLN A 1 200 ? 29.370 -17.175 44.344 1.00 54.97 200 GLN A O 1
ATOM 1502 N N . ARG A 1 201 ? 28.440 -16.610 46.316 1.00 47.59 201 ARG A N 1
ATOM 1503 C CA . ARG A 1 201 ? 29.590 -15.854 46.807 1.00 47.59 201 ARG A CA 1
ATOM 1504 C C . ARG A 1 201 ? 30.655 -16.860 47.256 1.00 47.59 201 ARG A C 1
ATOM 1506 O O . ARG A 1 201 ? 30.314 -17.738 48.047 1.00 47.59 201 ARG A O 1
ATOM 1513 N N . PRO A 1 202 ? 31.902 -16.763 46.769 1.00 55.69 202 PRO A N 1
ATOM 1514 C CA . PRO A 1 202 ? 32.977 -17.615 47.255 1.00 55.69 202 PRO A CA 1
ATOM 1515 C C . PRO A 1 202 ? 33.279 -17.287 48.725 1.00 55.69 202 PRO A C 1
ATOM 1517 O O . PRO A 1 202 ? 33.251 -16.115 49.114 1.00 55.69 202 PRO A O 1
ATOM 1520 N N . HIS A 1 203 ? 33.502 -18.344 49.510 1.00 53.34 203 HIS A N 1
ATOM 1521 C CA . HIS A 1 203 ? 33.969 -18.302 50.897 1.00 53.34 203 HIS A CA 1
ATOM 1522 C C . HIS A 1 203 ? 35.422 -17.836 50.997 1.00 53.34 203 HIS A C 1
ATOM 1524 O O . HIS A 1 203 ? 36.207 -18.172 50.080 1.00 53.34 203 HIS A O 1
#

pLDDT: mean 86.33, std 9.66, range [47.59, 96.88]

Foldseek 3Di:
DVLQKAWQDDDPVPPQWDQDPLRDTHGPAPQGWTKMFGLPQQQKDWDADPQRFKIKMKGWDDDPPFAWPDRNGQKMKTFHHQDDDPNDGCVDPVNDDGDMDMDGTDGDDDDDVPDDDDTDMDIDMDGDRADFDHADPVGTAHPQGDFDWADPVVVVVVVVVVVVVVCVVPVPDDDDDDDDDIDGDDTDPDDDDPDDDPPPDDD

Sequence (203 aa):
MPGGYGVLYGPADNLQWRTDRSGLLDVAYAGELGKVELDSQAGWVAFTDPSGDWVFAHQFSVTPGAEYPDAGATVEVWTQGPGVAAGVDFSQDHLRGLFMEMEVLGPLIDLAPDAVSSMDLVWAACRCPGPISDITRYGAYTVPALTTVRQPIEAMARLAVEIALRRAADPGAPPETHSLDPELVVRNSTASVPSRKEVQRPH

Radius of gyration: 24.38 Å; chains: 1; bounding box: 69×38×74 Å

Secondary structure (DSSP, 8-state):
-TTSSEEEES-TT-TTEEE-TTS-EEE---S--EEEEE--TTSEEEEE-TTS-EEEEEEE---TT---HHHH-SEEEEE--SSEETTEETTSTTT----EEEEE-PPP-PPPTT------EEEEEEE--S-EEEEETTEEEESSPPPEEE--HHHHHHHHHHHHHHHHH-TTPPP-------EEE--SS--PPPP--------